Protein AF-A0AAD4DQ57-F1 (afdb_monomer)

Mean predicted aligned error: 19.18 Å

Radius of gyration: 45.23 Å; Cα contacts (8 Å, |Δi|>4): 32; chains: 1; bounding box: 87×68×126 Å

Organism: NCBI:txid1912939

Solvent-accessible surface area (backbone atoms only — not comparable to full-atom values): 11756 Å² total; per-residue (Å²): 136,85,84,89,88,90,85,85,78,85,85,84,80,81,87,82,79,80,83,73,90,68,90,82,55,72,60,55,62,52,49,52,50,49,50,52,51,50,52,50,51,51,52,50,52,52,52,51,51,49,48,64,72,40,42,65,60,52,50,55,60,68,68,47,80,80,75,77,76,80,72,79,74,74,74,79,73,80,82,74,79,86,67,87,84,86,76,81,90,75,90,67,92,64,76,85,68,77,89,42,75,68,57,53,52,52,50,50,53,54,51,50,53,52,50,50,53,62,70,70,47,81,89,71,75,70,53,63,70,54,53,57,48,48,62,57,26,76,77,64,83,52,88,80,87,73,59,65,78,64,32,57,69,42,51,53,48,53,53,50,53,52,52,51,51,52,53,50,50,53,50,55,51,49,56,56,58,73,73,107

pLDDT: mean 79.04, std 19.87, range [32.97, 98.44]

Structure (mmCIF, N/CA/C/O backbone):
data_AF-A0AAD4DQ57-F1
#
_entry.id   AF-A0AAD4DQ57-F1
#
loop_
_atom_site.group_PDB
_atom_site.id
_atom_site.type_symbol
_atom_site.label_atom_id
_atom_site.label_alt_id
_atom_site.label_comp_id
_atom_site.label_asym_id
_atom_site.label_entity_id
_atom_site.label_seq_id
_atom_site.pdbx_PDB_ins_code
_atom_site.Cartn_x
_atom_site.Cartn_y
_atom_site.Cartn_z
_atom_site.occupancy
_atom_site.B_iso_or_equiv
_atom_site.auth_seq_id
_atom_site.auth_comp_id
_atom_site.auth_asym_id
_atom_site.auth_atom_id
_atom_site.pdbx_PDB_model_num
ATOM 1 N N . MET A 1 1 ? -46.321 54.300 26.130 1.00 42.03 1 MET A N 1
ATOM 2 C CA . MET A 1 1 ? -47.025 53.889 27.369 1.00 42.03 1 MET A CA 1
ATOM 3 C C . MET A 1 1 ? -47.081 52.362 27.420 1.00 42.03 1 MET A C 1
ATOM 5 O O . MET A 1 1 ? -47.217 51.780 26.356 1.00 42.03 1 MET A O 1
ATOM 9 N N . ALA A 1 2 ? -46.995 51.788 28.636 1.00 40.75 2 ALA A N 1
ATOM 10 C CA . ALA A 1 2 ? -46.950 50.358 29.044 1.00 40.75 2 ALA A CA 1
ATOM 11 C C . ALA A 1 2 ? -45.560 49.671 28.922 1.00 40.75 2 ALA A C 1
ATOM 13 O O . ALA A 1 2 ? -45.104 49.420 27.816 1.00 40.75 2 ALA A O 1
ATOM 14 N N . LYS A 1 3 ? -44.722 49.599 29.984 1.00 39.94 3 LYS A N 1
ATOM 15 C CA . LYS A 1 3 ? -44.698 48.688 31.177 1.00 39.94 3 LYS A CA 1
ATOM 16 C C . LYS A 1 3 ? -44.556 47.204 30.773 1.00 39.94 3 LYS A C 1
ATOM 18 O O . LYS A 1 3 ? -45.484 46.662 30.200 1.00 39.94 3 LYS A O 1
ATOM 23 N N . SER A 1 4 ? -43.364 46.591 30.846 1.00 40.06 4 SER A N 1
ATOM 24 C CA . SER A 1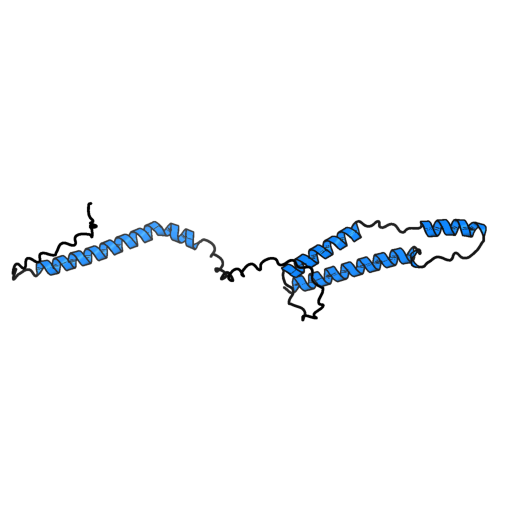 4 ? -42.717 45.934 32.014 1.00 40.06 4 SER A CA 1
ATOM 25 C C . SER A 1 4 ? -43.596 44.889 32.715 1.00 40.06 4 SER A C 1
ATOM 27 O O . SER A 1 4 ? -44.591 45.280 33.319 1.00 40.06 4 SER A O 1
ATOM 29 N N . LEU A 1 5 ? -43.215 43.600 32.678 1.00 38.50 5 LEU A N 1
ATOM 30 C CA . LEU A 1 5 ? -42.584 42.888 33.809 1.00 38.50 5 LEU A CA 1
ATOM 31 C C . LEU A 1 5 ? -42.369 41.392 33.473 1.00 38.50 5 LEU A C 1
ATOM 33 O O . LEU A 1 5 ? -43.255 40.726 32.946 1.00 38.50 5 LEU A O 1
ATOM 37 N N . ALA A 1 6 ? -41.189 40.871 33.807 1.00 43.31 6 ALA A N 1
ATOM 38 C CA . ALA A 1 6 ? -40.843 39.451 33.787 1.00 43.31 6 ALA A CA 1
ATOM 39 C C .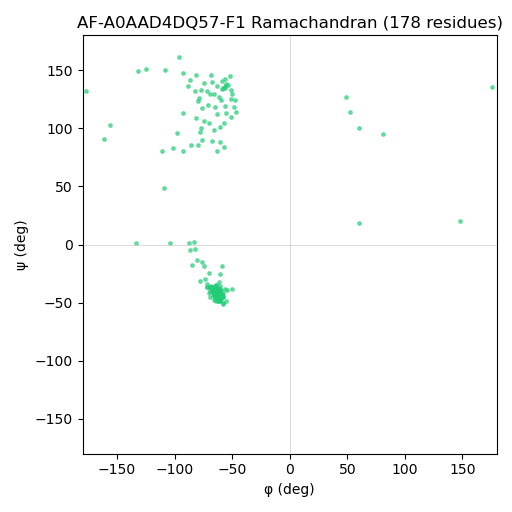 ALA A 1 6 ? -41.234 38.766 35.106 1.00 43.31 6 ALA A C 1
ATOM 41 O O . ALA A 1 6 ? -40.975 39.343 36.159 1.00 43.31 6 ALA A O 1
ATOM 42 N N . HIS A 1 7 ? -41.730 37.523 35.070 1.00 34.03 7 HIS A N 1
ATOM 43 C CA . HIS A 1 7 ? -41.501 36.515 36.122 1.00 34.03 7 HIS A CA 1
ATOM 44 C C . HIS A 1 7 ? -42.134 35.169 35.763 1.00 34.03 7 HIS A C 1
ATOM 46 O O . HIS A 1 7 ? -43.318 35.140 35.459 1.00 34.03 7 HIS A O 1
ATOM 52 N N . HIS A 1 8 ? -41.373 34.079 35.899 1.00 32.97 8 HIS A N 1
ATOM 53 C CA . HIS A 1 8 ? -41.802 32.840 36.569 1.00 32.97 8 HIS A CA 1
ATOM 54 C C . HIS A 1 8 ? -40.549 32.024 36.946 1.00 32.97 8 HIS A C 1
ATOM 56 O O . HIS A 1 8 ? -40.058 31.237 36.137 1.00 32.97 8 HIS A O 1
ATOM 62 N N . PRO A 1 9 ? -39.981 32.211 38.150 1.00 40.41 9 PRO A N 1
ATOM 63 C CA . PRO A 1 9 ? -39.181 31.182 38.788 1.00 40.41 9 PRO A CA 1
ATOM 64 C C . PRO A 1 9 ? -40.091 30.162 39.484 1.00 40.41 9 PRO A C 1
ATOM 66 O O . PRO A 1 9 ? -41.162 30.490 39.997 1.00 40.41 9 PRO A O 1
ATOM 69 N N . ALA A 1 10 ? -39.627 28.915 39.472 1.00 40.97 10 ALA A N 1
ATOM 70 C CA . ALA A 1 10 ? -40.222 27.769 40.135 1.00 40.97 10 ALA A CA 1
ATOM 71 C C . ALA A 1 10 ? -40.529 28.063 41.611 1.00 40.97 10 ALA A C 1
ATOM 73 O O . ALA A 1 10 ? -39.668 28.518 42.364 1.00 40.97 10 ALA A O 1
ATOM 74 N N . SER A 1 11 ? -41.762 27.768 42.015 1.00 34.75 11 SER A N 1
ATOM 75 C CA . SER A 1 11 ? -42.172 27.780 43.410 1.00 34.75 11 SER A CA 1
ATOM 76 C C . SER A 1 11 ? -41.606 26.543 44.110 1.00 34.75 11 SER A C 1
ATOM 78 O O . SER A 1 11 ? -42.057 25.420 43.899 1.00 34.75 11 SER A O 1
ATOM 80 N N . THR A 1 12 ? -40.585 26.761 44.929 1.00 47.91 12 THR A N 1
ATOM 81 C CA . THR A 1 12 ? -40.295 25.962 46.118 1.00 47.91 12 THR A CA 1
ATOM 82 C C . THR A 1 12 ? -41.365 26.284 47.159 1.00 47.91 12 THR A C 1
ATOM 84 O O . THR A 1 12 ? -41.487 27.434 47.580 1.00 47.91 12 THR A O 1
ATOM 87 N N . GLN A 1 13 ? -42.130 25.281 47.586 1.00 38.25 13 GLN A N 1
ATOM 88 C CA . GLN A 1 13 ? -43.007 25.381 48.752 1.00 38.25 13 GLN A CA 1
ATOM 89 C C . GLN A 1 13 ? -42.701 24.271 49.768 1.00 38.25 13 GLN A C 1
ATOM 91 O O . GLN A 1 13 ? -42.137 23.238 49.401 1.00 38.25 13 GLN A O 1
ATOM 96 N N . PRO A 1 14 ? -42.952 24.565 51.054 1.00 43.50 14 PRO A N 1
ATOM 97 C CA . PRO A 1 14 ? -42.099 24.171 52.164 1.00 43.50 14 PRO A CA 1
ATOM 98 C C . PRO A 1 14 ? -42.556 22.890 52.867 1.00 43.50 14 PRO A C 1
ATOM 100 O O . PRO A 1 14 ? -43.692 22.446 52.754 1.00 43.50 14 PRO A O 1
ATOM 103 N N . VAL A 1 15 ? -41.608 22.314 53.603 1.00 45.66 15 VAL A N 1
ATOM 104 C CA . VAL A 1 15 ? -41.801 21.220 54.552 1.00 45.66 15 VAL A CA 1
ATOM 105 C C . VAL A 1 15 ? -42.564 21.762 55.760 1.00 45.66 15 VAL A C 1
ATOM 107 O O . VAL A 1 15 ? -41.977 22.454 56.591 1.00 45.66 15 VAL A O 1
ATOM 110 N N . ASP A 1 16 ? -43.851 21.441 55.863 1.00 37.09 16 ASP A N 1
ATOM 111 C CA . ASP A 1 16 ? -44.596 21.570 57.114 1.00 37.09 16 ASP A CA 1
ATOM 112 C C . AS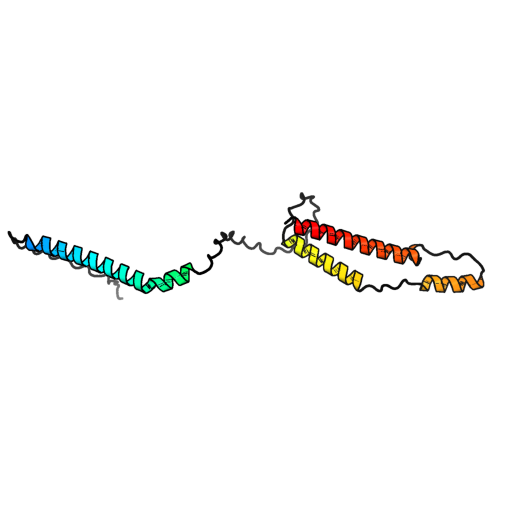P A 1 16 ? -44.231 20.387 58.019 1.00 37.09 16 ASP A C 1
ATOM 114 O O . ASP A 1 16 ? -44.722 19.266 57.882 1.00 37.09 16 ASP A O 1
ATOM 118 N N . SER A 1 17 ? -43.287 20.639 58.926 1.00 49.88 17 SER A N 1
ATOM 119 C CA . SER A 1 17 ? -42.951 19.748 60.035 1.00 49.88 17 SER A CA 1
ATOM 120 C C . SER A 1 17 ? -43.977 19.930 61.153 1.00 49.88 17 SER A C 1
ATOM 122 O O . SER A 1 17 ? -43.760 20.704 62.086 1.00 49.88 17 SER A O 1
ATOM 124 N N . GLU A 1 18 ? -45.096 19.214 61.068 1.00 38.59 18 GLU A N 1
ATOM 125 C CA . GLU A 1 18 ? -46.037 19.083 62.179 1.00 38.59 18 GLU A CA 1
ATOM 126 C C . GLU A 1 18 ? -45.471 18.084 63.200 1.00 38.59 18 GLU A C 1
ATOM 128 O O . GLU A 1 18 ? -45.471 16.867 63.013 1.00 38.59 18 GLU A O 1
ATOM 133 N N . ASN A 1 19 ? -44.893 18.631 64.269 1.00 50.59 19 ASN A N 1
ATOM 134 C CA . ASN A 1 19 ? -44.232 17.880 65.327 1.00 50.59 19 ASN A CA 1
ATOM 135 C C . ASN A 1 19 ? -45.283 17.434 66.360 1.00 50.59 19 ASN A C 1
ATOM 137 O O . ASN A 1 19 ? -45.533 18.124 67.349 1.00 50.59 19 ASN A O 1
ATOM 141 N N . VAL A 1 20 ? -45.928 16.292 66.112 1.00 50.41 20 VAL A N 1
ATOM 142 C CA . VAL A 1 20 ? -46.783 15.617 67.102 1.00 50.41 20 VAL A CA 1
ATOM 143 C C . VAL A 1 20 ? -45.880 14.840 68.075 1.00 50.41 20 VAL A C 1
ATOM 145 O O . VAL A 1 20 ? -45.106 13.992 67.621 1.00 50.41 20 VAL A O 1
ATOM 148 N N . PRO A 1 21 ? -45.954 15.070 69.401 1.00 50.94 21 PRO A N 1
ATOM 149 C CA . PRO A 1 21 ? -45.169 14.314 70.367 1.00 50.94 21 PRO A CA 1
ATOM 150 C C . PRO A 1 21 ? -45.786 12.921 70.553 1.00 50.94 21 PRO A C 1
ATOM 152 O O . PRO A 1 21 ? -46.651 12.712 71.397 1.00 50.94 21 PRO A O 1
ATOM 155 N N . MET A 1 22 ? -45.348 11.962 69.733 1.00 52.75 22 MET A N 1
ATOM 156 C CA . MET A 1 22 ? -45.627 10.532 69.909 1.00 52.75 22 MET A CA 1
ATOM 157 C C . MET A 1 22 ? -44.489 9.888 70.703 1.00 52.75 22 MET A C 1
ATOM 159 O O . MET A 1 22 ? -43.571 9.269 70.159 1.00 52.75 22 MET A O 1
ATOM 163 N N . GLU A 1 23 ? -44.552 10.066 72.017 1.00 50.16 23 GLU A N 1
ATOM 164 C CA . GLU A 1 23 ? -43.742 9.348 72.995 1.00 50.16 23 GLU A CA 1
ATOM 165 C C . GLU A 1 23 ? -44.169 7.870 72.984 1.00 50.16 23 GLU A C 1
ATOM 167 O O . GLU A 1 23 ? -45.116 7.465 73.650 1.00 50.16 23 GLU A O 1
ATOM 172 N N . GLY A 1 24 ? -43.534 7.077 72.114 1.00 54.91 24 GLY A N 1
ATOM 173 C CA . GLY A 1 24 ? -43.828 5.647 71.967 1.00 54.91 24 GLY A CA 1
ATOM 174 C C . GLY A 1 24 ? -43.665 5.054 70.567 1.00 54.91 24 GLY A C 1
ATOM 175 O O . GLY A 1 24 ? -44.236 4.006 70.299 1.00 54.91 24 GLY A O 1
ATOM 176 N N . ASN A 1 25 ? -42.916 5.682 69.656 1.00 60.78 25 ASN A N 1
ATOM 177 C CA . ASN A 1 25 ? -42.838 5.212 68.273 1.00 60.78 25 ASN A CA 1
ATOM 178 C C . ASN A 1 25 ? -41.488 4.581 67.902 1.00 60.78 25 ASN A C 1
ATOM 180 O O . ASN A 1 25 ? -40.924 4.921 66.870 1.00 60.78 25 ASN A O 1
ATOM 184 N N . VAL A 1 26 ? -40.961 3.661 68.720 1.00 60.19 26 VAL A N 1
ATOM 185 C CA . VAL A 1 26 ? -39.807 2.798 68.354 1.00 60.19 26 VAL A CA 1
ATOM 186 C C . VAL A 1 26 ? -40.078 1.941 67.112 1.00 60.19 26 VAL A C 1
ATOM 188 O O . VAL A 1 26 ? -39.148 1.498 66.441 1.00 60.19 26 VAL A O 1
ATOM 191 N N . GLU A 1 27 ? -41.347 1.767 66.755 1.00 73.44 27 GLU A N 1
ATOM 192 C CA . GLU A 1 27 ? -41.761 1.059 65.550 1.00 73.44 27 GLU A CA 1
ATOM 193 C C . GLU A 1 27 ? -41.473 1.858 64.271 1.00 73.44 27 GLU A C 1
ATOM 195 O O . GLU A 1 27 ? -41.031 1.276 63.284 1.00 73.44 27 GLU A O 1
ATOM 200 N N . THR A 1 28 ? -41.615 3.191 64.265 1.00 80.62 28 THR A N 1
ATOM 201 C CA . THR A 1 28 ? -41.276 3.997 63.073 1.00 80.62 28 THR A CA 1
ATOM 202 C C . THR A 1 28 ? -39.804 4.015 62.655 1.00 80.62 28 THR A C 1
ATOM 204 O O . THR A 1 28 ? -39.571 3.843 61.456 1.00 80.62 28 THR A O 1
ATOM 207 N N . PRO A 1 29 ? -38.788 4.202 63.526 1.00 83.62 29 PRO A N 1
ATOM 208 C CA . PRO A 1 29 ? -37.396 4.124 63.100 1.00 83.62 29 PRO A CA 1
ATOM 209 C C . PRO A 1 29 ? -37.053 2.708 62.629 1.00 83.62 29 PRO A C 1
ATOM 211 O O . PRO A 1 29 ? -36.339 2.566 61.637 1.00 83.62 29 PRO A O 1
ATOM 214 N N . HIS A 1 30 ? -37.627 1.675 63.257 1.00 88.69 30 HIS A N 1
ATOM 215 C CA . HIS A 1 30 ? -37.472 0.293 62.813 1.00 88.69 30 HIS A CA 1
ATOM 216 C C . HIS A 1 30 ? -38.083 0.069 61.420 1.00 88.69 30 HIS A C 1
ATOM 218 O O . HIS A 1 30 ? -37.442 -0.510 60.545 1.00 88.69 30 HIS A O 1
ATOM 224 N N . LEU A 1 31 ? -39.282 0.595 61.163 1.00 91.75 31 LEU A N 1
ATOM 225 C CA . LEU A 1 31 ? -39.934 0.509 59.858 1.00 91.75 31 LEU A CA 1
ATOM 226 C C . LEU A 1 31 ? -39.160 1.282 58.778 1.00 91.75 31 LEU A C 1
ATOM 228 O O . LEU A 1 31 ? -39.011 0.803 57.655 1.00 91.75 31 LEU A O 1
ATOM 232 N N . LEU A 1 32 ? -38.614 2.456 59.106 1.00 92.75 32 LEU A N 1
ATOM 233 C CA . LEU A 1 32 ? -37.766 3.229 58.193 1.00 92.75 32 LEU A CA 1
ATOM 234 C C . LEU A 1 32 ? -36.471 2.486 57.843 1.00 92.75 32 LEU A C 1
ATOM 236 O O . LEU A 1 32 ? -36.053 2.482 56.681 1.00 92.75 32 LEU A O 1
ATOM 240 N N . GLU A 1 33 ? -35.851 1.831 58.823 1.00 94.31 33 GLU A N 1
ATOM 241 C CA . GLU A 1 33 ? -34.686 0.977 58.603 1.00 94.31 33 GLU A CA 1
ATOM 242 C C . GLU A 1 33 ? -35.033 -0.219 57.711 1.00 94.31 33 GLU A C 1
ATOM 244 O O . GLU A 1 33 ? -34.331 -0.465 56.728 1.00 94.31 33 GLU A O 1
ATOM 249 N N . GLN A 1 34 ? -36.156 -0.896 57.971 1.00 95.88 34 GLN A N 1
ATOM 250 C CA . GLN A 1 34 ? -36.648 -1.986 57.127 1.00 95.88 34 GLN A CA 1
ATOM 251 C C . GLN A 1 34 ? -36.904 -1.525 55.689 1.00 95.88 34 GLN A C 1
ATOM 253 O O . GLN A 1 34 ? -36.484 -2.195 54.747 1.00 95.88 34 GLN A O 1
ATOM 258 N N . ILE A 1 35 ? -37.524 -0.357 55.486 1.00 95.62 35 ILE A N 1
ATOM 259 C CA . ILE A 1 35 ? -37.742 0.215 54.149 1.00 95.62 35 ILE A CA 1
ATOM 260 C C . ILE A 1 35 ? -36.401 0.491 53.463 1.00 95.62 35 ILE A C 1
ATOM 262 O O . ILE A 1 35 ? -36.236 0.208 52.274 1.00 95.62 35 ILE A O 1
ATOM 266 N N . LYS A 1 36 ? -35.413 1.025 54.188 1.00 96.88 36 LYS A N 1
ATOM 267 C CA . LYS A 1 36 ? -34.077 1.287 53.642 1.00 96.88 36 LYS A CA 1
ATOM 268 C C . LYS A 1 36 ? -33.350 -0.012 53.278 1.00 96.88 36 LYS A C 1
ATOM 270 O O . LYS A 1 36 ? -32.784 -0.093 52.184 1.00 96.88 36 LYS A O 1
ATOM 275 N N . ALA A 1 37 ? -33.413 -1.027 54.138 1.00 97.19 37 ALA A N 1
ATOM 276 C CA . ALA A 1 37 ? -32.860 -2.355 53.890 1.00 97.19 37 ALA A CA 1
ATOM 277 C C . ALA A 1 37 ? -33.539 -3.026 52.685 1.00 97.19 37 ALA A C 1
ATOM 279 O O . ALA A 1 37 ? -32.861 -3.522 51.783 1.00 97.19 37 ALA A O 1
ATOM 280 N N . LEU A 1 38 ? -34.871 -2.956 52.597 1.00 97.69 38 LEU A N 1
ATOM 281 C CA . LEU A 1 38 ? -35.646 -3.490 51.479 1.00 97.69 38 LEU A CA 1
ATOM 282 C C . LEU A 1 38 ? -35.309 -2.775 50.165 1.00 97.69 38 LEU A C 1
ATOM 284 O O . LEU A 1 38 ? -35.108 -3.406 49.132 1.00 97.69 38 LEU A O 1
ATOM 288 N N . ARG A 1 39 ? -35.162 -1.449 50.180 1.00 97.50 39 ARG A N 1
ATOM 289 C CA . ARG A 1 39 ? -34.717 -0.705 48.991 1.00 97.50 39 ARG A CA 1
ATOM 290 C C . ARG A 1 39 ? -33.312 -1.118 48.551 1.00 97.50 39 ARG A C 1
ATOM 292 O O . ARG A 1 39 ? -33.069 -1.238 47.350 1.00 97.50 39 ARG A O 1
ATOM 299 N N . GLY A 1 40 ? -32.402 -1.340 49.500 1.00 97.88 40 GLY A N 1
ATOM 300 C CA . GLY A 1 40 ? -31.049 -1.830 49.232 1.00 97.88 40 GLY A CA 1
ATOM 301 C C . GLY A 1 40 ? -31.048 -3.220 48.595 1.00 97.88 40 GLY A C 1
ATOM 302 O O . GLY A 1 40 ? -30.429 -3.413 47.547 1.00 97.88 40 GLY A O 1
ATOM 303 N N . THR A 1 41 ? -31.802 -4.158 49.171 1.00 98.12 41 THR A N 1
ATOM 304 C CA . THR A 1 41 ? -31.933 -5.529 48.652 1.00 98.12 41 THR A CA 1
ATOM 305 C C . THR A 1 41 ? -32.599 -5.557 47.279 1.00 98.12 41 THR A C 1
ATOM 307 O O . THR A 1 41 ? -32.095 -6.221 46.380 1.00 98.12 41 THR A O 1
ATOM 310 N N . VAL A 1 42 ? -33.653 -4.771 47.046 1.00 98.25 42 VAL A N 1
ATOM 311 C CA . VAL A 1 42 ? -34.283 -4.660 45.720 1.00 98.25 42 VAL A CA 1
ATOM 312 C C . VAL A 1 42 ? -33.312 -4.092 44.685 1.00 98.25 42 VAL A C 1
ATOM 314 O O . VAL A 1 42 ? -33.276 -4.583 43.557 1.00 98.25 42 VAL A O 1
ATOM 317 N N . ARG A 1 43 ? -32.503 -3.081 45.036 1.00 98.12 43 ARG A N 1
ATOM 318 C CA . ARG A 1 43 ? -31.472 -2.559 44.124 1.00 98.12 43 ARG A CA 1
ATOM 319 C C . ARG A 1 43 ? -30.448 -3.641 43.790 1.00 98.12 43 ARG A C 1
ATOM 321 O O . ARG A 1 43 ? -30.151 -3.820 42.616 1.00 98.12 43 ARG A O 1
ATOM 328 N N . PHE A 1 44 ? -29.966 -4.371 44.795 1.00 98.06 44 PHE A N 1
ATOM 329 C CA . PHE A 1 44 ? -29.043 -5.490 44.604 1.00 98.06 44 PHE A CA 1
ATOM 330 C C . PHE A 1 44 ? -29.637 -6.561 43.680 1.00 98.06 44 PHE A C 1
ATOM 332 O O . PHE A 1 44 ? -29.028 -6.887 42.667 1.00 98.06 44 PHE A O 1
ATOM 339 N N . LEU A 1 45 ? -30.862 -7.022 43.955 1.00 98.44 45 LEU A N 1
ATOM 340 C CA . LEU A 1 45 ? -31.553 -8.018 43.134 1.00 98.44 45 LEU A CA 1
ATOM 341 C C . LEU A 1 45 ? -31.760 -7.539 41.697 1.00 98.44 45 LEU A C 1
ATOM 343 O O . LEU A 1 45 ? -31.603 -8.319 40.766 1.00 98.44 45 LEU A O 1
ATOM 347 N N . ARG A 1 46 ? -32.088 -6.260 41.486 1.00 97.94 46 ARG A N 1
ATOM 348 C CA . ARG A 1 46 ? -32.220 -5.690 40.136 1.00 97.94 46 ARG A CA 1
ATOM 349 C C . ARG A 1 46 ? -30.886 -5.664 39.396 1.00 97.94 46 ARG A C 1
ATOM 351 O O . ARG A 1 46 ? -30.867 -6.001 38.214 1.00 97.94 46 ARG A O 1
ATOM 358 N N . THR A 1 47 ? -29.795 -5.294 40.067 1.00 97.69 47 THR A N 1
ATOM 359 C CA . THR A 1 47 ? -28.452 -5.290 39.471 1.00 97.69 47 THR A CA 1
ATOM 360 C C . THR A 1 47 ? -28.007 -6.707 39.128 1.00 97.69 47 THR A C 1
ATOM 362 O O . THR A 1 47 ? -27.616 -6.947 37.992 1.00 97.69 47 THR A O 1
ATOM 365 N N . GLU A 1 48 ? -28.151 -7.651 40.059 1.00 97.50 48 GLU A N 1
ATOM 366 C CA . GLU A 1 48 ? -27.787 -9.056 39.853 1.00 97.50 48 GLU A CA 1
ATOM 367 C C . GLU A 1 48 ? -28.615 -9.686 38.728 1.00 97.50 48 GLU A C 1
ATOM 369 O O . GLU A 1 48 ? -28.084 -10.313 37.818 1.00 97.50 48 GLU A O 1
ATOM 374 N N . ASN A 1 49 ? -29.927 -9.443 38.713 1.00 97.00 49 ASN A N 1
ATOM 375 C CA . ASN A 1 49 ? -30.798 -9.948 37.657 1.00 97.00 49 ASN A CA 1
ATOM 376 C C . ASN A 1 49 ? -30.438 -9.353 36.286 1.00 97.00 49 ASN A C 1
ATOM 378 O O . ASN A 1 49 ? -30.480 -10.062 35.284 1.00 97.00 49 ASN A O 1
ATOM 382 N N . SER A 1 50 ? -30.050 -8.075 36.235 1.00 96.94 50 SER A N 1
ATOM 383 C CA . SER A 1 50 ? -29.562 -7.434 35.005 1.00 96.94 50 SER A CA 1
ATOM 384 C C . SER A 1 50 ? -28.227 -8.023 34.549 1.00 96.94 50 SER A C 1
ATOM 386 O O . SER A 1 50 ? -28.045 -8.248 33.356 1.00 96.94 50 SER A O 1
ATOM 388 N N . TYR A 1 51 ? -27.323 -8.314 35.487 1.00 96.38 51 TYR A N 1
ATOM 389 C CA . TYR A 1 51 ? -26.035 -8.943 35.206 1.00 96.38 51 TYR A CA 1
ATOM 390 C C . TYR A 1 51 ? -26.209 -10.354 34.635 1.00 96.38 51 TYR A C 1
ATOM 392 O O . TYR A 1 51 ? -25.667 -10.651 33.574 1.00 96.38 51 TYR A O 1
ATOM 400 N N . LEU A 1 52 ? -27.038 -11.188 35.272 1.00 96.94 52 LEU A N 1
ATOM 401 C CA . LEU A 1 52 ? -27.339 -12.542 34.799 1.00 96.94 52 LEU A CA 1
ATOM 402 C C . LEU A 1 52 ? -28.029 -12.529 33.429 1.00 96.94 52 LEU A C 1
ATOM 404 O O . LEU A 1 52 ? -27.655 -13.290 32.543 1.00 96.94 52 LEU A O 1
ATOM 408 N N . LYS A 1 53 ? -28.993 -11.624 33.218 1.00 97.69 53 LYS A N 1
ATOM 409 C CA . LYS A 1 53 ? -29.652 -11.449 31.912 1.00 97.69 53 LYS A CA 1
ATOM 410 C C . LYS A 1 53 ? -28.692 -10.980 30.818 1.00 97.69 53 LYS A C 1
ATOM 412 O O . LYS A 1 53 ? -28.862 -11.356 29.666 1.00 97.69 53 LYS A O 1
ATOM 417 N N . GLY A 1 54 ? -27.714 -10.145 31.165 1.00 97.06 54 GLY A N 1
ATOM 418 C CA . GLY A 1 54 ? -26.710 -9.621 30.240 1.00 97.06 54 GLY A CA 1
ATOM 419 C C . GLY A 1 54 ? -25.471 -10.505 30.083 1.00 97.06 54 GLY A C 1
ATOM 420 O O . GLY A 1 54 ? -24.554 -10.113 29.366 1.00 97.06 54 GLY A O 1
ATOM 421 N N . GLN A 1 55 ? -25.405 -11.664 30.744 1.00 96.81 55 GLN A N 1
ATOM 422 C CA . GLN A 1 55 ? -24.176 -12.452 30.838 1.00 96.81 55 GLN A CA 1
ATOM 423 C C . GLN A 1 55 ? -23.693 -12.962 29.475 1.00 96.81 55 GLN A C 1
ATOM 425 O O . GLN A 1 55 ? -22.496 -12.906 29.198 1.00 96.81 55 GLN A O 1
ATOM 430 N N . ASP A 1 56 ? -24.597 -13.433 28.617 1.00 95.81 56 ASP A N 1
ATOM 431 C CA . ASP A 1 56 ? -24.217 -13.931 27.292 1.00 95.81 56 ASP A CA 1
ATOM 432 C C . ASP A 1 56 ? -23.747 -12.795 26.376 1.00 95.81 56 ASP A C 1
ATOM 434 O O . ASP A 1 56 ? -22.701 -12.921 25.747 1.00 95.81 56 ASP A O 1
ATOM 438 N N . LEU A 1 57 ? -24.404 -11.631 26.422 1.00 96.56 57 LEU A N 1
ATOM 439 C CA . LEU A 1 57 ? -23.940 -10.425 25.727 1.00 96.56 57 LEU A CA 1
ATOM 440 C C . LEU A 1 57 ? -22.541 -9.991 26.198 1.00 96.56 57 LEU A C 1
ATOM 442 O O . LEU A 1 57 ? -21.692 -9.627 25.388 1.00 96.56 57 LEU A O 1
ATOM 446 N N . LEU A 1 58 ? -22.272 -10.031 27.507 1.00 95.69 58 LEU A N 1
ATOM 447 C CA . LEU A 1 58 ? -20.948 -9.704 28.045 1.00 95.69 58 LEU A CA 1
ATOM 448 C C . LEU A 1 58 ? -19.880 -10.690 27.562 1.00 95.69 58 LEU A C 1
ATOM 450 O O . LEU A 1 58 ? -18.777 -10.259 27.229 1.00 95.69 58 LEU A O 1
ATOM 454 N N . LYS A 1 59 ? -20.202 -11.987 27.482 1.00 96.12 59 LYS A N 1
ATOM 455 C CA . LYS A 1 59 ? -19.299 -12.998 26.913 1.00 96.12 59 LYS A CA 1
ATOM 456 C C . LYS A 1 59 ? -19.042 -12.746 25.432 1.00 96.12 59 LYS A C 1
ATOM 458 O O . LYS A 1 59 ? -17.896 -12.841 25.011 1.00 96.12 59 LYS A O 1
ATOM 463 N N . GLU A 1 60 ? -20.071 -12.402 24.660 1.00 96.62 60 GLU A N 1
ATOM 464 C CA . GLU A 1 60 ? -19.928 -12.058 23.242 1.00 96.62 60 GLU A CA 1
ATOM 465 C C . GLU A 1 60 ? -19.001 -10.856 23.056 1.00 96.62 60 GLU A C 1
ATOM 467 O O . GLU A 1 60 ? -18.070 -10.929 22.261 1.00 96.62 60 GLU A O 1
ATOM 472 N N . ILE A 1 61 ? -19.185 -9.787 23.838 1.00 95.62 61 ILE A N 1
ATOM 473 C CA . ILE A 1 61 ? -18.324 -8.595 23.792 1.00 95.62 61 ILE A CA 1
ATOM 474 C C . ILE A 1 61 ? -16.881 -8.938 24.181 1.00 95.62 61 ILE A C 1
ATOM 476 O O . ILE A 1 61 ? -15.950 -8.479 23.527 1.00 95.62 61 ILE A O 1
ATOM 480 N N . GLN A 1 62 ? -16.681 -9.745 25.226 1.00 93.56 62 GLN A N 1
ATOM 481 C CA . GLN A 1 62 ? -15.346 -10.163 25.676 1.00 93.56 62 GLN A CA 1
ATOM 482 C C . GLN A 1 62 ? -14.660 -11.136 24.710 1.00 93.56 62 GLN A C 1
ATOM 484 O O . GLN A 1 62 ? -13.436 -11.218 24.698 1.00 93.56 62 GLN A O 1
ATOM 489 N N . ALA A 1 63 ? -15.430 -11.870 23.905 1.00 95.62 63 ALA A N 1
ATOM 490 C CA . ALA A 1 63 ? -14.902 -12.737 22.860 1.00 95.62 63 ALA A CA 1
ATOM 491 C C . ALA A 1 63 ? -14.436 -11.955 21.620 1.00 95.62 63 ALA A C 1
ATOM 493 O O . ALA A 1 63 ? -13.724 -12.513 20.781 1.00 95.62 63 ALA A O 1
ATOM 494 N N . LEU A 1 64 ? -14.824 -10.681 21.480 1.00 94.25 64 LEU A N 1
ATOM 495 C CA . LEU A 1 64 ? -14.355 -9.845 20.382 1.00 94.25 64 LEU A CA 1
ATOM 496 C C . LEU A 1 64 ? -12.855 -9.538 20.532 1.00 94.25 64 LEU A C 1
ATOM 498 O O . LEU A 1 64 ? -12.364 -9.349 21.647 1.00 94.25 64 LEU A O 1
ATOM 502 N N . PRO A 1 65 ? -12.114 -9.424 19.416 1.00 93.19 65 PRO A N 1
ATOM 503 C CA . PRO A 1 65 ? -10.735 -8.958 19.447 1.00 93.19 65 PRO A CA 1
ATOM 504 C C . PRO A 1 65 ? -10.646 -7.583 20.112 1.00 93.19 65 PRO A C 1
ATOM 506 O O . PRO A 1 65 ? -11.429 -6.684 19.792 1.00 93.19 65 PRO A O 1
ATOM 509 N N . HIS A 1 66 ? -9.671 -7.400 21.004 1.00 87.94 66 HIS A N 1
ATOM 510 C CA . HIS A 1 66 ? -9.426 -6.094 21.607 1.00 87.94 66 HIS A CA 1
ATOM 511 C C . HIS A 1 66 ? -9.136 -5.057 20.522 1.00 87.94 66 HIS A C 1
ATOM 513 O O . HIS A 1 66 ? -8.359 -5.299 19.593 1.00 87.94 66 HIS A O 1
ATOM 519 N N . LEU A 1 67 ? -9.762 -3.890 20.657 1.00 84.19 67 LEU A N 1
ATOM 520 C CA . LEU A 1 67 ? -9.468 -2.770 19.780 1.00 84.19 67 LEU A CA 1
ATOM 521 C C . LEU A 1 67 ? -8.005 -2.359 19.985 1.00 84.19 67 LEU A C 1
ATOM 523 O O . LEU A 1 67 ? -7.552 -2.290 21.132 1.00 84.19 67 LEU A O 1
ATOM 527 N N . PRO A 1 68 ? -7.262 -2.085 18.899 1.00 85.75 68 PRO A N 1
ATOM 528 C CA . PRO A 1 68 ? -5.922 -1.542 19.020 1.00 85.75 68 PRO A CA 1
ATOM 529 C C . PRO A 1 68 ? -5.983 -0.255 19.840 1.00 85.75 68 PRO A C 1
ATOM 531 O O . PRO A 1 68 ? -6.886 0.568 19.659 1.00 85.75 68 PRO A O 1
ATOM 534 N N . GLU A 1 69 ? -5.035 -0.118 20.764 1.00 82.19 69 GLU A N 1
ATOM 535 C CA . GLU A 1 69 ? -4.959 1.018 21.672 1.00 82.19 69 GLU A CA 1
ATOM 536 C C . GLU A 1 69 ? -5.029 2.321 20.871 1.00 82.19 69 GLU A C 1
ATOM 538 O O . GLU A 1 69 ? -4.394 2.460 19.819 1.00 82.19 69 GLU A O 1
ATOM 543 N N . HIS A 1 70 ? -5.870 3.255 21.324 1.00 72.44 70 HIS A N 1
ATOM 544 C CA . HIS A 1 70 ? -6.070 4.516 20.624 1.00 72.44 70 HIS A CA 1
ATOM 545 C C . HIS A 1 70 ? -4.737 5.260 20.560 1.00 72.44 70 HIS A C 1
ATOM 547 O O . HIS A 1 70 ? -4.330 5.904 21.525 1.00 72.44 70 HIS A O 1
ATOM 553 N N . ILE A 1 71 ? -4.075 5.196 19.401 1.00 73.44 71 ILE A N 1
ATOM 554 C CA . ILE A 1 71 ? -2.912 6.024 19.103 1.00 73.44 71 ILE A CA 1
ATOM 555 C C . ILE A 1 71 ? -3.370 7.462 19.314 1.00 73.44 71 ILE A C 1
ATOM 557 O O . ILE A 1 71 ? -4.254 7.950 18.600 1.00 73.44 71 ILE A O 1
ATOM 561 N N . SER A 1 72 ? -2.807 8.107 20.339 1.00 72.94 72 SER A N 1
ATOM 562 C CA . SER A 1 72 ? -3.046 9.514 20.629 1.00 72.94 72 SER A CA 1
ATOM 563 C C . SER A 1 72 ? -2.803 10.286 19.340 1.00 72.94 72 SER A C 1
ATOM 565 O O . SER A 1 72 ? -1.682 10.330 18.826 1.00 72.94 72 SER A O 1
ATOM 567 N N . ARG A 1 73 ? -3.883 10.800 18.744 1.00 70.50 73 ARG A N 1
ATOM 568 C CA . ARG A 1 73 ? -3.793 11.532 17.485 1.00 70.50 73 ARG A CA 1
ATOM 569 C C . ARG A 1 73 ? -2.946 12.761 17.768 1.00 70.50 73 ARG A C 1
ATOM 571 O O . ARG A 1 73 ? -3.376 13.644 18.509 1.00 70.50 73 ARG A O 1
ATOM 578 N N . VAL A 1 74 ? -1.752 12.814 17.180 1.00 72.94 74 VAL A N 1
ATOM 579 C CA . VAL A 1 74 ? -0.971 14.049 17.123 1.00 72.94 74 VAL A CA 1
ATOM 580 C C . VAL A 1 74 ? -1.906 15.119 16.568 1.00 72.94 74 VAL A C 1
ATOM 582 O O . VAL A 1 74 ? -2.549 14.899 15.537 1.00 72.94 74 VAL A O 1
ATOM 585 N N . ARG A 1 75 ? -2.052 16.230 17.301 1.00 75.44 75 ARG A N 1
ATOM 586 C CA . ARG A 1 75 ? -2.895 17.362 16.905 1.00 75.44 75 ARG A CA 1
ATOM 587 C C . ARG A 1 75 ? -2.576 17.686 15.451 1.00 75.44 75 ARG A C 1
ATOM 589 O O . ARG A 1 75 ? -1.407 17.887 15.130 1.00 75.44 75 ARG A O 1
ATOM 596 N N . THR A 1 76 ? -3.593 17.690 14.592 1.00 75.50 76 THR A N 1
ATOM 597 C CA . THR A 1 76 ? -3.445 18.084 13.191 1.00 75.50 76 THR A CA 1
ATOM 598 C C . THR A 1 76 ? -2.681 19.407 13.163 1.00 75.50 76 THR A C 1
ATOM 600 O O . THR A 1 76 ? -3.156 20.370 13.780 1.00 75.50 76 THR A O 1
ATOM 603 N N . PRO A 1 77 ? -1.488 19.458 12.542 1.00 80.06 77 PRO A N 1
ATOM 604 C CA . PRO A 1 77 ? -0.753 20.702 12.421 1.00 80.06 77 PRO A CA 1
ATOM 605 C C . PRO A 1 77 ? -1.641 21.745 11.734 1.00 80.06 77 PRO A C 1
ATOM 607 O O . PRO A 1 77 ? -2.428 21.377 10.851 1.00 80.06 77 PRO A O 1
ATOM 610 N N . PRO A 1 78 ? -1.574 23.019 12.149 1.00 79.56 78 PRO A N 1
ATOM 611 C CA . PRO A 1 78 ? -2.280 24.081 11.450 1.00 79.56 78 PRO A CA 1
ATOM 612 C C . PRO A 1 78 ? -1.857 24.083 9.976 1.00 79.56 78 PRO A C 1
ATOM 614 O O . PRO A 1 78 ? -0.689 23.875 9.658 1.00 79.56 78 PRO A O 1
ATOM 617 N N . LEU A 1 79 ? -2.830 24.260 9.083 1.00 71.19 79 LEU A N 1
ATOM 618 C CA . LEU A 1 79 ? -2.580 24.368 7.649 1.00 71.19 79 LEU A CA 1
ATOM 619 C C . LEU A 1 79 ? -1.770 25.644 7.397 1.00 71.19 79 LEU A C 1
ATOM 621 O O . LEU A 1 79 ? -2.268 26.736 7.674 1.00 71.19 79 LEU A O 1
ATOM 625 N N . ASP A 1 80 ? -0.557 25.508 6.862 1.00 68.25 80 ASP A N 1
ATOM 626 C CA . ASP A 1 80 ? 0.172 26.658 6.336 1.00 68.25 80 ASP A CA 1
ATOM 627 C C . ASP A 1 80 ? -0.586 27.201 5.116 1.00 68.25 80 ASP A C 1
ATOM 629 O O . ASP A 1 80 ? -0.946 26.425 4.217 1.00 68.25 80 ASP A O 1
ATOM 633 N N . PRO A 1 81 ? -0.867 28.517 5.052 1.00 69.12 81 PRO A N 1
ATOM 634 C CA . PRO A 1 81 ? -1.398 29.108 3.837 1.00 69.12 81 PRO A CA 1
ATOM 635 C C . PRO A 1 81 ? -0.374 28.856 2.731 1.00 69.12 81 PRO A C 1
ATOM 637 O O . PRO A 1 81 ? 0.795 29.204 2.882 1.00 69.12 81 PRO A O 1
ATOM 640 N N . SER A 1 82 ? -0.800 28.222 1.635 1.00 56.41 82 SER A N 1
ATOM 641 C CA . SER A 1 82 ? 0.039 28.022 0.451 1.00 56.41 82 SER A CA 1
ATOM 642 C C . SER A 1 82 ? 0.456 29.378 -0.119 1.00 56.41 82 SER A C 1
ATOM 644 O O . SER A 1 82 ? -0.221 29.950 -0.972 1.00 56.41 82 SER A O 1
ATOM 646 N N . GLY A 1 83 ? 1.567 29.902 0.392 1.00 52.84 83 GLY A N 1
ATOM 647 C CA . GLY A 1 83 ? 2.359 30.934 -0.244 1.00 52.84 83 GLY A CA 1
ATOM 648 C C . GLY A 1 83 ? 3.020 30.322 -1.468 1.00 52.84 83 GLY A C 1
ATOM 649 O O . GLY A 1 83 ? 3.580 29.230 -1.405 1.00 52.84 83 GLY A O 1
ATOM 650 N N . GLN A 1 84 ? 2.878 31.008 -2.593 1.00 55.69 84 GLN A N 1
ATOM 651 C CA . GLN A 1 84 ? 3.459 30.664 -3.884 1.00 55.69 84 GLN A CA 1
ATOM 652 C C . GLN A 1 84 ? 4.943 30.302 -3.706 1.00 55.69 84 GLN A C 1
ATOM 654 O O . GLN A 1 84 ? 5.739 31.142 -3.296 1.00 55.69 84 GLN A O 1
ATOM 659 N N . SER A 1 85 ? 5.298 29.041 -3.961 1.00 43.06 85 SER A N 1
ATOM 660 C CA . SER A 1 85 ? 6.672 28.550 -3.844 1.00 43.06 85 SER A CA 1
ATOM 661 C C . SER A 1 85 ? 7.289 28.468 -5.235 1.00 43.06 85 SER A C 1
ATOM 663 O O . SER A 1 85 ? 7.290 27.421 -5.870 1.00 43.06 85 SER A O 1
ATOM 665 N N . ASP A 1 86 ? 7.781 29.616 -5.691 1.00 51.41 86 ASP A N 1
ATOM 666 C CA . ASP A 1 86 ? 8.877 29.712 -6.652 1.00 51.41 86 ASP A CA 1
ATOM 667 C C . ASP A 1 86 ? 10.075 30.285 -5.890 1.00 51.41 86 ASP A C 1
ATOM 669 O O . ASP A 1 86 ? 10.308 31.492 -5.913 1.00 51.41 86 ASP A O 1
ATOM 673 N N . THR A 1 87 ? 10.809 29.464 -5.130 1.00 42.91 87 THR A N 1
ATOM 674 C CA . THR A 1 87 ? 12.145 29.852 -4.641 1.00 42.91 87 THR A CA 1
ATOM 675 C C . THR A 1 87 ? 13.009 28.630 -4.324 1.00 42.91 87 THR A C 1
ATOM 677 O O . THR A 1 87 ? 12.826 27.970 -3.309 1.00 42.91 87 THR A O 1
ATOM 680 N N . ASP A 1 88 ? 13.917 28.388 -5.265 1.00 40.97 88 ASP A N 1
ATOM 681 C CA . ASP A 1 88 ? 15.315 27.951 -5.179 1.00 40.97 88 ASP A CA 1
ATOM 682 C C . ASP A 1 88 ? 15.735 26.749 -4.308 1.00 40.97 88 ASP A C 1
ATOM 684 O O . ASP A 1 88 ? 15.522 26.664 -3.099 1.00 40.97 88 ASP A O 1
ATOM 688 N N . GLU A 1 89 ? 16.438 25.846 -4.988 1.00 47.78 89 GLU A N 1
ATOM 689 C CA . GLU A 1 89 ? 17.117 24.657 -4.489 1.00 47.78 89 GLU A CA 1
ATOM 690 C C . GLU A 1 89 ? 18.278 25.070 -3.570 1.00 47.78 89 GLU A C 1
ATOM 692 O O . GLU A 1 89 ? 19.368 25.404 -4.032 1.00 47.78 89 GLU A O 1
ATOM 697 N N . SER A 1 90 ? 18.066 25.041 -2.253 1.00 46.06 90 SER A N 1
ATOM 698 C CA . SER A 1 90 ? 19.162 25.168 -1.287 1.00 46.06 90 SER A CA 1
ATOM 699 C C . SER A 1 90 ? 19.589 23.784 -0.810 1.00 46.06 90 SER A C 1
ATOM 701 O O . SER A 1 90 ? 18.985 23.193 0.089 1.00 46.06 90 SER A O 1
ATOM 703 N N . ASP A 1 91 ? 20.632 23.275 -1.463 1.00 51.41 91 ASP A N 1
ATOM 704 C CA . ASP A 1 91 ? 21.344 22.028 -1.188 1.00 51.41 91 ASP A CA 1
ATOM 705 C C . ASP A 1 91 ? 22.001 22.112 0.205 1.00 51.41 91 ASP A C 1
ATOM 707 O O . ASP A 1 91 ? 23.166 22.472 0.373 1.00 51.41 91 ASP A O 1
ATOM 711 N N . THR A 1 92 ? 21.210 21.872 1.251 1.00 47.50 92 THR A N 1
ATOM 712 C CA . THR A 1 92 ? 21.717 21.702 2.614 1.00 47.50 92 THR A CA 1
ATOM 713 C C . THR A 1 92 ? 21.931 20.212 2.826 1.00 47.50 92 THR A C 1
ATOM 715 O O . THR A 1 92 ? 20.957 19.460 2.865 1.00 47.50 92 THR A O 1
ATOM 718 N N . GLU A 1 93 ? 23.194 19.789 2.969 1.00 52.16 93 GLU A N 1
ATOM 719 C CA . GLU A 1 93 ? 23.580 18.449 3.430 1.00 52.16 93 GLU A CA 1
ATOM 720 C C . GLU A 1 93 ? 22.961 18.180 4.811 1.00 52.16 93 GLU A C 1
ATOM 722 O O . GLU A 1 93 ? 23.559 18.394 5.867 1.00 52.16 93 GLU A O 1
ATOM 727 N N . LEU A 1 94 ? 21.708 17.738 4.807 1.00 51.78 94 LEU A N 1
ATOM 728 C CA . LEU A 1 94 ? 21.018 17.229 5.973 1.00 51.78 94 LEU A CA 1
ATOM 729 C C . LEU A 1 94 ? 21.540 15.802 6.207 1.00 51.78 94 LEU A C 1
ATOM 731 O O . LEU A 1 94 ? 21.599 15.023 5.247 1.00 51.78 94 LEU A O 1
ATOM 735 N N . PRO A 1 95 ? 21.918 15.420 7.443 1.00 56.75 95 PRO A N 1
ATOM 736 C CA . PRO A 1 95 ? 22.311 14.044 7.735 1.00 56.75 95 PRO A CA 1
ATOM 737 C C . PRO A 1 95 ? 21.224 13.084 7.236 1.00 56.75 95 PRO A C 1
ATOM 739 O O . PRO A 1 95 ? 20.044 13.447 7.293 1.00 56.75 95 PRO A O 1
ATOM 742 N N . PRO A 1 96 ? 21.585 11.884 6.735 1.00 58.97 96 PRO A N 1
ATOM 743 C CA . PRO A 1 96 ? 20.631 10.983 6.105 1.00 58.97 96 PRO A CA 1
ATOM 744 C C . PRO A 1 96 ? 19.505 10.678 7.092 1.00 58.97 96 PRO A C 1
ATOM 746 O O . PRO A 1 96 ? 19.688 9.937 8.059 1.00 58.97 96 PRO A O 1
ATOM 749 N N . ALA A 1 97 ? 18.347 11.303 6.866 1.00 62.75 97 ALA A N 1
ATOM 750 C CA . ALA A 1 97 ? 17.166 11.071 7.671 1.00 62.75 97 ALA A CA 1
ATOM 751 C C . ALA A 1 97 ? 16.823 9.576 7.588 1.00 62.75 97 ALA A C 1
ATOM 753 O O . ALA A 1 97 ? 16.962 8.982 6.509 1.00 62.75 97 ALA A O 1
ATOM 754 N N . PRO A 1 98 ? 16.391 8.950 8.697 1.00 69.12 98 PRO A N 1
ATOM 755 C CA . PRO A 1 98 ? 16.002 7.550 8.670 1.00 69.12 98 PRO A CA 1
ATOM 756 C C . PRO A 1 98 ? 14.956 7.340 7.565 1.00 69.12 98 PRO A C 1
ATOM 758 O O . PRO A 1 98 ? 14.067 8.190 7.395 1.00 69.12 98 PRO A O 1
ATOM 761 N N . PRO A 1 99 ? 15.071 6.257 6.773 1.00 73.50 99 PRO A N 1
ATOM 762 C CA . PRO A 1 99 ? 14.181 6.043 5.645 1.00 73.50 99 PRO A CA 1
ATOM 763 C C . PRO A 1 99 ? 12.738 6.057 6.151 1.00 73.50 99 PRO A C 1
ATOM 765 O O . PRO A 1 99 ? 12.352 5.294 7.022 1.00 73.50 99 PRO A O 1
ATOM 768 N N . THR A 1 100 ? 11.929 6.987 5.656 1.00 84.00 100 THR A N 1
ATOM 769 C CA . THR A 1 100 ? 10.517 7.068 6.027 1.00 84.00 100 THR A CA 1
ATOM 770 C C . THR A 1 100 ? 9.717 6.275 5.000 1.00 84.00 100 THR A C 1
ATOM 772 O O . THR A 1 100 ? 10.049 6.280 3.816 1.00 84.00 100 THR A O 1
ATOM 775 N N . ILE A 1 101 ? 8.604 5.652 5.396 1.00 87.94 101 ILE A N 1
ATOM 776 C CA . ILE A 1 101 ? 7.726 4.908 4.466 1.00 87.94 101 ILE A CA 1
ATOM 777 C C . ILE A 1 101 ? 7.364 5.760 3.233 1.00 87.94 101 ILE A C 1
ATOM 779 O O . ILE A 1 101 ? 7.351 5.275 2.102 1.00 87.94 101 ILE A O 1
ATOM 783 N N . ARG A 1 102 ? 7.129 7.065 3.434 1.00 88.06 102 ARG A N 1
ATOM 784 C CA . ARG A 1 102 ? 6.837 8.009 2.347 1.00 88.06 102 ARG A CA 1
ATOM 785 C C . ARG A 1 102 ? 8.016 8.212 1.388 1.00 88.06 102 ARG A C 1
ATOM 787 O O . ARG A 1 102 ? 7.768 8.289 0.189 1.00 88.06 102 ARG A O 1
ATOM 794 N N . SER A 1 103 ? 9.259 8.279 1.875 1.00 89.81 103 SER A N 1
ATOM 795 C CA . SER A 1 103 ? 10.432 8.459 1.005 1.00 89.81 103 SER A CA 1
ATOM 796 C C . SER A 1 103 ? 10.743 7.196 0.200 1.00 89.81 103 SER A C 1
ATOM 798 O O . SER A 1 103 ? 11.050 7.283 -0.986 1.00 89.81 103 SER A O 1
ATOM 800 N N . LEU A 1 104 ? 10.559 6.010 0.788 1.00 91.38 104 LEU A N 1
ATOM 801 C CA . LEU A 1 104 ? 10.662 4.752 0.043 1.00 91.38 104 LEU A CA 1
ATOM 802 C C . LEU A 1 104 ? 9.587 4.643 -1.044 1.00 91.38 104 LEU A C 1
ATOM 804 O O . LEU A 1 104 ? 9.872 4.190 -2.153 1.00 91.38 104 LEU A O 1
ATOM 808 N N . ALA A 1 105 ? 8.357 5.078 -0.759 1.00 92.19 105 ALA A N 1
ATOM 809 C CA . ALA A 1 105 ? 7.264 5.038 -1.726 1.00 92.19 105 ALA A CA 1
ATOM 810 C C . ALA A 1 105 ? 7.517 5.955 -2.936 1.00 92.19 105 ALA A C 1
ATOM 812 O O . ALA A 1 105 ? 7.273 5.552 -4.079 1.00 92.19 105 ALA A O 1
ATOM 813 N N . THR A 1 106 ? 8.028 7.172 -2.714 1.00 94.00 106 THR A N 1
ATOM 814 C CA . THR A 1 106 ? 8.380 8.083 -3.814 1.00 94.00 106 THR A CA 1
ATOM 815 C C . THR A 1 106 ? 9.539 7.532 -4.636 1.00 94.00 106 THR A C 1
ATOM 817 O O . THR A 1 106 ? 9.447 7.504 -5.864 1.00 94.00 106 THR A O 1
ATOM 820 N N . GLU A 1 107 ? 10.582 7.014 -3.984 1.00 91.56 107 GLU A N 1
ATOM 821 C CA . GLU A 1 107 ? 11.734 6.426 -4.668 1.00 91.56 107 GLU A CA 1
ATOM 822 C C . GLU A 1 107 ? 11.345 5.188 -5.487 1.00 91.56 107 GLU A C 1
ATOM 824 O O . GLU A 1 107 ? 11.720 5.074 -6.656 1.00 91.56 107 GLU A O 1
ATOM 829 N N . THR A 1 108 ? 10.505 4.309 -4.931 1.00 95.50 108 THR A N 1
ATOM 830 C CA . THR A 1 108 ? 9.966 3.138 -5.640 1.00 95.50 108 THR A CA 1
ATOM 831 C C . THR A 1 108 ? 9.209 3.560 -6.896 1.00 95.50 108 THR A C 1
ATOM 833 O O . THR A 1 108 ? 9.409 2.983 -7.965 1.00 95.50 108 THR A O 1
ATOM 836 N N . LYS A 1 109 ? 8.371 4.600 -6.806 1.00 96.31 109 LYS A N 1
ATOM 837 C CA . LYS A 1 109 ? 7.587 5.101 -7.944 1.00 96.31 109 LYS A CA 1
ATOM 838 C C . LYS A 1 109 ? 8.475 5.680 -9.049 1.00 96.31 109 LYS A C 1
ATOM 840 O O . LYS A 1 109 ? 8.228 5.425 -10.230 1.00 96.31 109 LYS A O 1
ATOM 845 N N . VAL A 1 110 ? 9.506 6.442 -8.681 1.00 95.81 110 VAL A N 1
ATOM 846 C CA . VAL A 1 110 ? 10.484 6.986 -9.636 1.00 95.81 110 VAL A CA 1
ATOM 847 C C . VAL A 1 110 ? 11.249 5.851 -10.315 1.00 95.81 110 VAL A C 1
ATOM 849 O O . VAL A 1 110 ? 11.317 5.803 -11.544 1.00 95.81 110 VAL A O 1
ATOM 852 N N . LEU A 1 111 ? 11.750 4.892 -9.536 1.00 95.81 111 LEU A N 1
ATOM 853 C CA . LEU A 1 111 ? 12.525 3.771 -10.057 1.00 95.81 111 LEU A CA 1
ATOM 854 C C . LEU A 1 111 ? 11.682 2.851 -10.951 1.00 95.81 111 LEU A C 1
ATOM 856 O O . LEU A 1 111 ? 12.156 2.400 -11.990 1.00 95.81 111 LEU A O 1
ATOM 860 N N . TYR A 1 112 ? 10.411 2.634 -10.607 1.00 97.06 112 TYR A N 1
ATOM 861 C CA . TYR A 1 112 ? 9.465 1.876 -11.426 1.00 97.06 112 TYR A CA 1
ATOM 862 C C . TYR A 1 112 ? 9.266 2.505 -12.811 1.00 97.06 112 TYR A C 1
ATOM 864 O O . TYR A 1 112 ? 9.322 1.808 -13.826 1.00 97.06 112 TYR A O 1
ATOM 872 N N . ARG A 1 113 ? 9.116 3.837 -12.878 1.00 96.88 113 ARG A N 1
ATOM 873 C CA . ARG A 1 113 ? 9.046 4.573 -14.151 1.00 96.88 113 ARG A CA 1
ATOM 874 C C . ARG A 1 113 ? 10.306 4.357 -14.990 1.00 96.88 113 ARG A C 1
ATOM 876 O O . ARG A 1 113 ? 10.199 4.168 -16.201 1.00 96.88 113 ARG A O 1
ATOM 883 N N . ASP A 1 114 ? 11.481 4.384 -14.372 1.00 95.56 114 ASP A N 1
ATOM 884 C CA . ASP A 1 114 ? 12.751 4.196 -15.078 1.00 95.56 114 ASP A CA 1
ATOM 885 C C . ASP A 1 114 ? 12.926 2.761 -15.592 1.00 95.56 114 ASP A C 1
ATOM 887 O O . ASP A 1 114 ? 1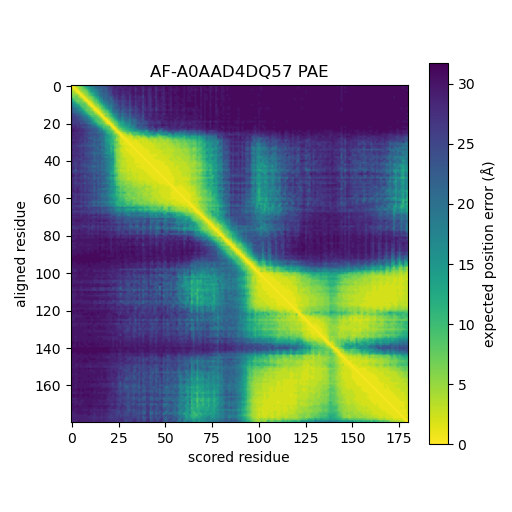3.376 2.564 -16.721 1.00 95.56 114 ASP A O 1
ATOM 891 N N . ILE A 1 115 ? 12.487 1.760 -14.823 1.00 96.06 115 ILE A N 1
ATOM 892 C CA . ILE A 1 115 ? 12.475 0.355 -15.255 1.00 96.06 115 ILE A CA 1
ATOM 893 C C . ILE A 1 115 ? 11.526 0.160 -16.435 1.00 96.06 115 ILE A C 1
ATOM 895 O O . ILE A 1 115 ? 11.911 -0.473 -17.418 1.00 96.06 115 ILE A O 1
ATOM 899 N N . ILE A 1 116 ? 10.313 0.724 -16.383 1.00 96.12 116 ILE A N 1
ATOM 900 C CA . ILE A 1 116 ? 9.369 0.641 -17.504 1.00 96.12 116 ILE A CA 1
ATOM 901 C C . ILE A 1 116 ? 9.999 1.243 -18.754 1.00 96.12 116 ILE A C 1
ATOM 903 O O . ILE A 1 116 ? 10.048 0.567 -19.781 1.00 96.12 116 ILE A O 1
ATOM 907 N N . LYS A 1 117 ? 10.551 2.458 -18.662 1.00 95.62 117 LYS A N 1
ATOM 908 C CA . LYS A 1 117 ? 11.231 3.107 -19.791 1.00 95.62 117 LYS A CA 1
ATOM 909 C C . LYS A 1 117 ? 12.343 2.230 -20.360 1.00 95.62 117 LYS A C 1
ATOM 911 O O . LYS A 1 117 ? 12.366 1.996 -21.566 1.00 95.62 117 LYS A O 1
ATOM 916 N N . PHE A 1 118 ? 13.217 1.698 -19.505 1.00 94.62 118 PHE A N 1
ATOM 917 C CA . PHE A 1 118 ? 14.312 0.819 -19.918 1.00 94.62 118 PHE A CA 1
ATOM 918 C C . PHE A 1 118 ? 13.815 -0.486 -20.560 1.00 94.62 118 PHE A C 1
ATOM 920 O O . PHE A 1 118 ? 14.401 -0.973 -21.526 1.00 94.62 118 PHE A O 1
ATOM 927 N N . SER A 1 119 ? 12.719 -1.052 -20.052 1.00 93.88 119 SER A N 1
ATOM 928 C CA . SER A 1 119 ? 12.118 -2.273 -20.598 1.00 93.88 119 SER A CA 1
ATOM 929 C C . SER A 1 119 ? 11.427 -2.038 -21.944 1.00 93.88 119 SER A C 1
ATOM 931 O O . SER A 1 119 ? 11.484 -2.907 -22.812 1.00 93.88 119 SER A O 1
ATOM 933 N N . SER A 1 120 ? 10.831 -0.855 -22.119 1.00 94.06 120 SER A N 1
ATOM 934 C CA . SER A 1 120 ? 10.121 -0.440 -23.330 1.00 94.06 120 SER A CA 1
ATOM 935 C C . SER A 1 120 ? 11.047 0.055 -24.444 1.00 94.06 120 SER A C 1
ATOM 937 O O . SER A 1 120 ? 10.611 0.187 -25.585 1.00 94.06 120 SER A O 1
ATOM 939 N N . SER A 1 121 ? 12.323 0.326 -24.144 1.00 89.06 121 SER A N 1
ATOM 940 C CA . SER A 1 121 ? 13.283 0.768 -25.153 1.00 89.06 121 SER A CA 1
ATOM 941 C C . SER A 1 121 ? 13.704 -0.398 -26.063 1.00 89.06 121 SER A C 1
ATOM 943 O O . SER A 1 121 ? 13.951 -1.514 -25.578 1.00 89.06 121 SER A O 1
ATOM 945 N N . PRO A 1 122 ? 13.825 -0.174 -27.385 1.00 82.56 122 PRO A N 1
ATOM 946 C CA . PRO A 1 122 ? 14.138 -1.232 -28.341 1.00 82.56 122 PRO A CA 1
ATOM 947 C C . PRO A 1 122 ? 15.478 -1.888 -28.001 1.00 82.56 122 PRO A C 1
ATOM 949 O O . PRO A 1 122 ? 16.455 -1.205 -27.711 1.00 82.56 122 PRO A O 1
ATOM 952 N N . ARG A 1 123 ? 15.528 -3.225 -28.019 1.00 85.94 123 ARG A N 1
ATOM 953 C CA . ARG A 1 123 ? 16.724 -4.038 -27.700 1.00 85.94 123 ARG A CA 1
ATOM 954 C C . ARG A 1 123 ? 17.688 -4.218 -28.872 1.00 85.94 123 ARG A C 1
ATOM 956 O O . ARG A 1 123 ? 18.674 -4.938 -28.746 1.00 85.94 123 ARG A O 1
ATOM 963 N N . VAL A 1 124 ? 17.374 -3.609 -30.007 1.00 89.38 124 VAL A N 1
ATOM 964 C CA . VAL A 1 124 ? 18.106 -3.780 -31.259 1.00 89.38 124 VAL A CA 1
ATOM 965 C C . VAL A 1 124 ? 19.241 -2.766 -31.319 1.00 89.38 124 VAL A C 1
ATOM 967 O O . VAL A 1 124 ? 19.062 -1.605 -30.963 1.00 89.38 124 VAL A O 1
ATOM 970 N N . VAL A 1 125 ? 20.410 -3.230 -31.748 1.00 90.06 125 VAL A N 1
ATOM 971 C CA . VAL A 1 125 ? 21.595 -2.401 -31.977 1.00 90.06 125 VAL A CA 1
ATOM 972 C C . VAL A 1 125 ? 21.469 -1.748 -33.348 1.00 90.06 125 VAL A C 1
ATOM 974 O O . VAL A 1 125 ? 21.176 -2.438 -34.325 1.00 90.06 125 VAL A O 1
ATOM 977 N N . ASP A 1 126 ? 21.699 -0.441 -33.434 1.00 89.69 126 ASP A N 1
ATOM 978 C CA . ASP A 1 126 ? 21.682 0.263 -34.711 1.00 89.69 126 ASP A CA 1
ATOM 979 C C . ASP A 1 126 ? 22.970 -0.029 -35.489 1.00 89.69 126 ASP A C 1
ATOM 981 O O . ASP A 1 126 ? 24.080 0.290 -35.053 1.00 89.69 126 ASP A O 1
ATOM 985 N N . LEU A 1 127 ? 22.806 -0.652 -36.655 1.00 89.50 127 LEU A N 1
ATOM 986 C CA . LEU A 1 127 ? 23.883 -0.995 -37.582 1.00 89.50 127 LEU A CA 1
ATOM 987 C C . LEU A 1 127 ? 23.930 -0.062 -38.797 1.00 89.50 127 LEU A C 1
ATOM 989 O O . LEU A 1 127 ? 24.784 -0.244 -39.664 1.00 89.50 127 LEU A O 1
ATOM 993 N N . SER A 1 128 ? 23.056 0.944 -38.875 1.00 89.06 128 SER A N 1
ATOM 994 C CA . SER A 1 128 ? 22.920 1.822 -40.044 1.00 89.06 128 SER A CA 1
ATOM 995 C C . SER A 1 128 ? 24.228 2.545 -40.367 1.00 89.06 128 SER A C 1
ATOM 997 O O . SER A 1 128 ? 24.664 2.563 -41.517 1.00 89.06 128 SER A O 1
ATOM 999 N N . ALA A 1 129 ? 24.919 3.052 -39.341 1.00 86.56 129 ALA A N 1
ATOM 1000 C CA . ALA A 1 129 ? 26.227 3.688 -39.492 1.00 86.56 129 ALA A CA 1
ATOM 1001 C C . ALA A 1 129 ? 27.305 2.710 -39.987 1.00 86.56 129 ALA A C 1
ATOM 1003 O O . ALA A 1 129 ? 28.175 3.089 -40.771 1.00 86.56 129 ALA A O 1
ATOM 1004 N N . LEU A 1 130 ? 27.238 1.442 -39.565 1.00 85.69 130 LEU A N 1
ATOM 1005 C CA . LEU A 1 130 ? 28.160 0.404 -40.018 1.00 85.69 130 LEU A CA 1
ATOM 1006 C C . LEU A 1 130 ? 27.895 0.067 -41.491 1.00 85.69 130 LEU A C 1
ATOM 1008 O O . LEU A 1 130 ? 28.825 0.003 -42.287 1.00 85.69 130 LEU A O 1
ATOM 1012 N N . HIS A 1 131 ? 26.631 -0.092 -41.878 1.00 88.06 131 HIS A N 1
ATOM 1013 C CA . HIS A 1 131 ? 26.262 -0.403 -43.259 1.00 88.06 131 HIS A CA 1
ATOM 1014 C C . HIS A 1 131 ? 26.596 0.744 -44.222 1.00 88.06 131 HIS A C 1
ATOM 1016 O O . HIS A 1 131 ? 27.188 0.492 -45.270 1.00 88.06 131 HIS A O 1
ATOM 1022 N N . ALA A 1 132 ? 26.303 1.995 -43.849 1.00 86.12 132 ALA A N 1
ATOM 1023 C CA . ALA A 1 132 ? 26.640 3.173 -44.653 1.00 86.12 132 ALA A CA 1
ATOM 1024 C C . ALA A 1 132 ? 28.148 3.264 -44.913 1.00 86.12 132 ALA A C 1
ATOM 1026 O O . ALA A 1 132 ? 28.598 3.453 -46.041 1.00 86.12 132 ALA A O 1
ATOM 1027 N N . LYS A 1 133 ? 28.947 3.053 -43.868 1.00 83.19 133 LYS A N 1
ATOM 1028 C CA . LYS A 1 133 ? 30.402 3.115 -43.968 1.00 83.19 133 LYS A CA 1
ATOM 1029 C C . LYS A 1 133 ? 31.007 1.903 -44.688 1.00 83.19 133 LYS A C 1
ATOM 1031 O O . LYS A 1 133 ? 32.022 2.068 -45.360 1.00 83.19 133 LYS A O 1
ATOM 1036 N N . ARG A 1 134 ? 30.379 0.718 -44.614 1.00 83.06 134 ARG A N 1
ATOM 1037 C CA . ARG A 1 134 ? 30.786 -0.464 -45.396 1.00 83.06 134 ARG A CA 1
ATOM 1038 C C . ARG A 1 134 ? 30.631 -0.199 -46.895 1.00 83.06 134 ARG A C 1
ATOM 1040 O O . ARG A 1 134 ? 31.576 -0.426 -47.643 1.00 83.06 134 ARG A O 1
ATOM 1047 N N . ALA A 1 135 ? 29.496 0.374 -47.299 1.00 83.06 135 ALA A N 1
ATOM 1048 C CA . ALA A 1 135 ? 29.254 0.770 -48.685 1.00 83.06 135 ALA A CA 1
ATOM 1049 C C . ALA A 1 135 ? 30.276 1.812 -49.188 1.00 83.06 135 ALA A C 1
ATOM 1051 O O . ALA A 1 135 ? 30.704 1.754 -50.336 1.00 83.06 135 ALA A O 1
ATOM 1052 N N . GLU A 1 136 ? 30.722 2.739 -48.330 1.00 79.00 136 GLU A N 1
ATOM 1053 C CA . GLU A 1 136 ? 31.805 3.678 -48.667 1.00 79.00 136 GLU A CA 1
ATOM 1054 C C . GLU A 1 136 ? 33.177 2.984 -48.799 1.00 79.00 136 GLU A C 1
ATOM 1056 O O . GLU A 1 136 ? 33.995 3.380 -49.635 1.00 79.00 136 GLU A O 1
ATOM 1061 N N . SER A 1 137 ? 33.451 1.967 -47.971 1.00 71.94 137 SER A N 1
ATOM 1062 C CA . SER A 1 137 ? 34.742 1.268 -47.941 1.00 71.94 137 SER A CA 1
ATOM 1063 C C . SER A 1 137 ? 34.930 0.257 -49.069 1.00 71.94 137 SER A C 1
ATOM 1065 O O . SER A 1 137 ? 36.057 0.119 -49.543 1.00 71.94 137 SER A O 1
ATOM 1067 N N . ASP A 1 138 ? 33.860 -0.383 -49.553 1.00 67.38 138 ASP A N 1
ATOM 1068 C CA . ASP A 1 138 ? 33.918 -1.326 -50.684 1.00 67.38 138 ASP A CA 1
ATOM 1069 C C . ASP A 1 138 ? 34.425 -0.639 -51.969 1.00 67.38 138 ASP A C 1
ATOM 1071 O O . ASP A 1 138 ? 35.066 -1.262 -52.812 1.00 67.38 138 ASP A O 1
ATOM 1075 N N . CYS A 1 139 ? 34.244 0.681 -52.072 1.00 61.44 139 CYS A N 1
ATOM 1076 C CA . CYS A 1 139 ? 34.747 1.510 -53.167 1.00 61.44 139 CYS A CA 1
ATOM 1077 C C . CYS A 1 139 ? 36.206 1.979 -52.989 1.00 61.44 139 CYS A C 1
ATOM 1079 O O . CYS A 1 139 ? 36.806 2.465 -53.947 1.00 61.44 139 CYS A O 1
ATOM 1081 N N . LYS A 1 140 ? 36.771 1.928 -51.771 1.00 62.59 140 LYS A N 1
ATOM 1082 C CA . LYS A 1 140 ? 38.061 2.577 -51.429 1.00 62.59 140 LYS A CA 1
ATOM 1083 C C . LYS A 1 140 ? 39.055 1.698 -50.651 1.00 62.59 140 LYS A C 1
ATOM 1085 O O . LYS A 1 140 ? 40.130 2.183 -50.310 1.00 62.59 140 LYS A O 1
ATOM 1090 N N . GLY A 1 141 ? 38.732 0.434 -50.366 1.00 56.78 141 GLY A N 1
ATOM 1091 C CA . GLY A 1 141 ? 39.656 -0.574 -49.818 1.00 56.78 141 GLY A CA 1
ATOM 1092 C C . GLY A 1 141 ? 40.286 -0.247 -48.454 1.00 56.78 141 GLY A C 1
ATOM 1093 O O . GLY A 1 141 ? 41.319 -0.814 -48.104 1.00 56.78 141 GLY A O 1
ATOM 1094 N N . GLY A 1 142 ? 39.707 0.685 -47.688 1.00 63.50 142 GLY A N 1
ATOM 1095 C CA . GLY A 1 142 ? 40.308 1.248 -46.474 1.00 63.50 142 GLY A CA 1
ATOM 1096 C C . GLY A 1 142 ? 39.646 0.799 -45.169 1.00 63.50 142 GLY A C 1
ATOM 1097 O O . GLY A 1 142 ? 38.442 0.557 -45.107 1.00 63.50 142 GLY A O 1
ATOM 1098 N N . LYS A 1 143 ? 40.439 0.738 -44.091 1.00 67.50 143 LYS A N 1
ATOM 1099 C CA . LYS A 1 143 ? 39.975 0.427 -42.729 1.00 67.50 143 LYS A CA 1
ATOM 1100 C C . LYS A 1 143 ? 38.966 1.484 -42.262 1.00 67.50 143 LYS A C 1
ATOM 1102 O O . LYS A 1 143 ? 39.236 2.682 -42.298 1.00 67.50 143 LYS A O 1
ATOM 1107 N N . MET A 1 144 ? 37.804 1.025 -41.820 1.00 72.31 144 MET A N 1
ATOM 1108 C CA . MET A 1 144 ? 36.641 1.869 -41.577 1.00 72.31 144 MET A CA 1
ATOM 1109 C C . MET A 1 144 ? 36.719 2.570 -40.214 1.00 72.31 144 MET A C 1
ATOM 1111 O O . MET A 1 144 ? 36.589 1.934 -39.169 1.00 72.31 144 MET A O 1
ATOM 1115 N N . TRP A 1 145 ? 36.950 3.884 -40.211 1.00 81.50 145 TRP A N 1
ATOM 1116 C CA . TRP A 1 145 ? 36.922 4.688 -38.987 1.00 81.50 145 TRP A CA 1
ATOM 1117 C C . TRP A 1 145 ? 35.473 4.983 -38.586 1.00 81.50 145 TRP A C 1
ATOM 1119 O O . TRP A 1 145 ? 34.694 5.500 -39.387 1.00 81.50 145 TRP A O 1
ATOM 1129 N N . MET A 1 146 ? 35.110 4.665 -37.343 1.00 85.06 146 MET A N 1
ATOM 1130 C CA . MET A 1 146 ? 33.786 4.955 -36.791 1.00 85.06 146 MET A CA 1
ATOM 1131 C C . MET A 1 146 ? 33.905 5.613 -35.420 1.00 85.06 146 MET A C 1
ATOM 1133 O O . MET A 1 146 ? 34.837 5.331 -34.660 1.00 85.06 146 MET A O 1
ATOM 1137 N N . ARG A 1 147 ? 32.944 6.477 -35.076 1.00 88.00 147 ARG A N 1
ATOM 1138 C CA . ARG A 1 147 ? 32.887 7.057 -33.732 1.00 88.00 147 ARG A CA 1
ATOM 1139 C C . ARG A 1 147 ? 32.557 5.941 -32.750 1.00 88.00 147 ARG A C 1
ATOM 1141 O O . ARG A 1 147 ? 31.701 5.101 -33.011 1.00 88.00 147 ARG A O 1
ATOM 1148 N N . ARG A 1 148 ? 33.203 5.956 -31.585 1.00 88.44 148 ARG A N 1
ATOM 1149 C CA . ARG A 1 148 ? 33.023 4.911 -30.568 1.00 88.44 148 ARG A CA 1
ATOM 1150 C C . ARG A 1 148 ? 31.559 4.741 -30.145 1.00 88.44 148 ARG A C 1
ATOM 1152 O O . ARG A 1 148 ? 31.126 3.607 -29.986 1.00 88.44 148 ARG A O 1
ATOM 1159 N N . LYS A 1 149 ? 30.803 5.839 -30.023 1.00 87.88 149 LYS A N 1
ATOM 1160 C CA . LYS A 1 149 ? 29.368 5.829 -29.675 1.00 87.88 149 LYS A CA 1
ATOM 1161 C C . LYS A 1 149 ? 28.505 5.085 -30.701 1.00 87.88 149 LYS A C 1
ATOM 1163 O O . LYS A 1 149 ? 27.552 4.420 -30.323 1.00 87.88 149 LYS A O 1
ATOM 1168 N N . ASP A 1 150 ? 28.898 5.135 -31.970 1.00 87.00 150 ASP A N 1
ATOM 1169 C CA . ASP A 1 150 ? 28.171 4.494 -33.069 1.00 87.00 150 ASP A CA 1
ATOM 1170 C C . ASP A 1 150 ? 28.594 3.026 -33.240 1.00 87.00 150 ASP A C 1
ATOM 1172 O O . ASP A 1 150 ? 28.037 2.300 -34.060 1.00 87.00 150 ASP A O 1
ATOM 1176 N N . SER A 1 151 ? 29.593 2.565 -32.476 1.00 90.69 151 SER A N 1
ATOM 1177 C CA . SER A 1 151 ? 30.038 1.178 -32.547 1.00 90.69 151 SER A CA 1
ATOM 1178 C C . SER A 1 151 ? 29.003 0.239 -31.909 1.00 90.69 151 SER A C 1
ATOM 1180 O O . SER A 1 151 ? 28.571 0.481 -30.778 1.00 90.69 151 SER A O 1
ATOM 1182 N N . PRO A 1 152 ? 28.636 -0.871 -32.579 1.00 91.62 152 PRO A N 1
ATOM 1183 C CA . PRO A 1 152 ? 27.683 -1.845 -32.043 1.00 91.62 152 PRO A CA 1
ATOM 1184 C C . PRO A 1 152 ? 28.075 -2.368 -30.658 1.00 91.62 152 PRO A C 1
ATOM 1186 O O . PRO A 1 152 ? 27.237 -2.523 -29.772 1.00 91.62 152 PRO A O 1
ATOM 1189 N N . ALA A 1 153 ? 29.376 -2.594 -30.451 1.00 92.31 153 ALA A N 1
ATOM 1190 C CA . ALA A 1 153 ? 29.918 -3.044 -29.175 1.00 92.31 153 ALA A CA 1
ATOM 1191 C C . ALA A 1 153 ? 29.681 -2.023 -28.049 1.00 92.31 153 ALA A C 1
ATOM 1193 O O . ALA A 1 153 ? 29.336 -2.416 -26.935 1.00 92.31 153 ALA A O 1
ATOM 1194 N N . GLN A 1 154 ? 29.823 -0.724 -28.337 1.00 93.94 154 GLN A N 1
ATOM 1195 C CA . GLN A 1 154 ? 29.580 0.327 -27.352 1.00 93.94 154 GLN A CA 1
ATOM 1196 C C . GLN A 1 154 ? 28.090 0.460 -27.028 1.00 93.94 154 GLN A C 1
ATOM 1198 O O . GLN A 1 154 ? 27.756 0.530 -25.853 1.00 93.94 154 GLN A O 1
ATOM 1203 N N . GLN A 1 155 ? 27.196 0.400 -28.021 1.00 92.31 155 GLN A N 1
ATOM 1204 C CA . GLN A 1 155 ? 25.745 0.451 -27.783 1.00 92.31 155 GLN A CA 1
ATOM 1205 C C . GLN A 1 155 ? 25.278 -0.677 -26.843 1.00 92.31 155 GLN A C 1
ATOM 1207 O O . GLN A 1 155 ? 24.483 -0.458 -25.928 1.00 92.31 155 GLN A O 1
ATOM 1212 N N . VAL A 1 156 ? 25.811 -1.891 -27.028 1.00 93.62 156 VAL A N 1
ATOM 1213 C CA . VAL A 1 156 ? 25.536 -3.028 -26.133 1.00 93.62 156 VAL A CA 1
ATOM 1214 C C . VAL A 1 156 ? 26.104 -2.784 -24.737 1.00 93.62 156 VAL A C 1
ATOM 1216 O O . VAL A 1 156 ? 25.439 -3.083 -23.743 1.00 93.62 156 VAL A O 1
ATOM 1219 N N . LEU A 1 157 ? 27.331 -2.267 -24.649 1.00 94.62 157 LEU A N 1
ATOM 1220 C CA . LEU A 1 157 ? 27.983 -1.983 -23.375 1.00 94.62 157 LEU A CA 1
ATOM 1221 C C . LEU A 1 157 ? 27.212 -0.928 -22.575 1.00 94.62 157 LEU A C 1
ATOM 1223 O O . LEU A 1 157 ? 26.927 -1.155 -21.402 1.00 94.62 157 LEU A O 1
ATOM 1227 N N . ASP A 1 158 ? 26.826 0.175 -23.212 1.00 93.31 158 ASP A N 1
ATOM 1228 C CA . ASP A 1 158 ? 26.078 1.266 -22.584 1.00 93.31 158 ASP A CA 1
ATOM 1229 C C . ASP A 1 158 ? 24.753 0.744 -22.016 1.00 93.31 158 ASP A C 1
ATOM 1231 O O . ASP A 1 158 ? 24.441 0.959 -20.843 1.00 93.31 158 ASP A O 1
ATOM 1235 N N . ARG A 1 159 ? 24.032 -0.080 -22.789 1.00 92.81 159 ARG A N 1
ATOM 1236 C CA . ARG A 1 159 ? 22.795 -0.717 -22.318 1.00 92.81 159 ARG A CA 1
ATOM 1237 C C . ARG A 1 159 ? 23.023 -1.643 -21.116 1.00 92.81 159 ARG A C 1
ATOM 1239 O O . ARG A 1 159 ? 22.197 -1.682 -20.203 1.00 92.81 159 ARG A O 1
ATOM 1246 N N . LYS A 1 160 ? 24.118 -2.413 -21.103 1.00 94.56 160 LYS A N 1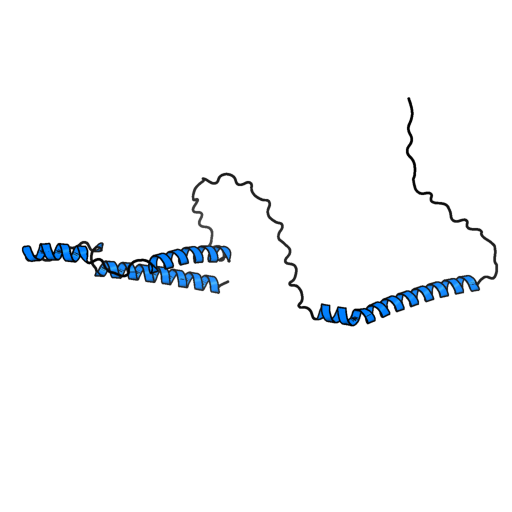
ATOM 1247 C CA . LYS A 1 160 ? 24.471 -3.278 -19.961 1.00 94.56 160 LYS A CA 1
ATOM 1248 C C . LYS A 1 160 ? 24.772 -2.453 -18.711 1.00 94.56 160 LYS A C 1
ATOM 1250 O O . LYS A 1 160 ? 24.276 -2.783 -17.637 1.00 94.56 160 LYS A O 1
ATOM 1255 N N . ILE A 1 161 ? 25.524 -1.363 -18.857 1.00 95.88 161 ILE A N 1
ATOM 1256 C CA . ILE A 1 161 ? 25.852 -0.452 -17.754 1.00 95.88 161 ILE A CA 1
ATOM 1257 C C . ILE A 1 161 ? 24.575 0.155 -17.159 1.00 95.88 161 ILE A C 1
ATOM 1259 O O . ILE A 1 161 ? 24.426 0.203 -15.935 1.00 95.88 161 ILE A O 1
ATOM 1263 N N . GLU A 1 162 ? 23.631 0.580 -18.000 1.00 94.31 162 GLU A N 1
ATOM 1264 C CA . GLU A 1 162 ? 22.329 1.086 -17.551 1.00 94.31 162 GLU A CA 1
ATOM 1265 C C . GLU A 1 162 ? 21.521 0.025 -16.795 1.00 94.31 162 GLU A C 1
ATOM 1267 O O . GLU A 1 162 ? 21.004 0.303 -15.708 1.00 94.31 162 GLU A O 1
ATOM 1272 N N . ALA A 1 163 ? 21.472 -1.207 -17.311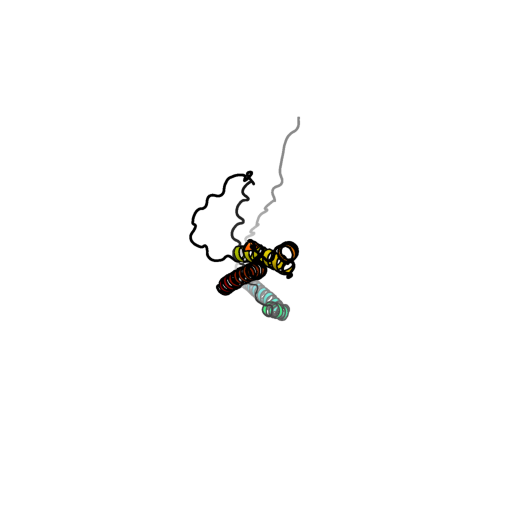 1.00 94.69 163 ALA A N 1
ATOM 1273 C CA . ALA A 1 163 ? 20.799 -2.322 -16.646 1.00 94.69 163 ALA A CA 1
ATOM 1274 C C . ALA A 1 163 ? 21.394 -2.601 -15.256 1.00 94.69 163 ALA A C 1
ATOM 1276 O O . ALA A 1 163 ? 20.665 -2.758 -14.272 1.00 94.69 163 ALA A O 1
ATOM 1277 N N . GLU A 1 164 ? 22.722 -2.625 -15.147 1.00 97.06 164 GLU A N 1
ATOM 1278 C CA . GLU A 1 164 ? 23.417 -2.831 -13.876 1.00 97.06 164 GLU A CA 1
ATOM 1279 C C . GLU A 1 164 ? 23.217 -1.668 -12.905 1.00 97.06 164 GLU A C 1
ATOM 1281 O O . GLU A 1 164 ? 23.097 -1.875 -11.694 1.00 97.06 164 GLU A O 1
ATOM 1286 N N . ARG A 1 165 ? 23.173 -0.431 -13.409 1.00 96.88 165 ARG A N 1
ATOM 1287 C CA . ARG A 1 165 ? 22.873 0.758 -12.605 1.00 96.88 165 ARG A CA 1
ATOM 1288 C C . ARG A 1 165 ? 21.474 0.667 -12.001 1.00 96.88 165 ARG A C 1
ATOM 1290 O O . ARG A 1 165 ? 21.336 0.858 -10.793 1.00 96.88 165 ARG A O 1
ATOM 1297 N N . LEU A 1 166 ? 20.460 0.341 -12.804 1.00 96.19 166 LEU A N 1
ATOM 1298 C CA . LEU A 1 166 ? 19.093 0.147 -12.313 1.00 96.19 166 LEU A CA 1
ATOM 1299 C C . LEU A 1 166 ? 19.024 -1.021 -11.321 1.00 96.19 166 LEU A 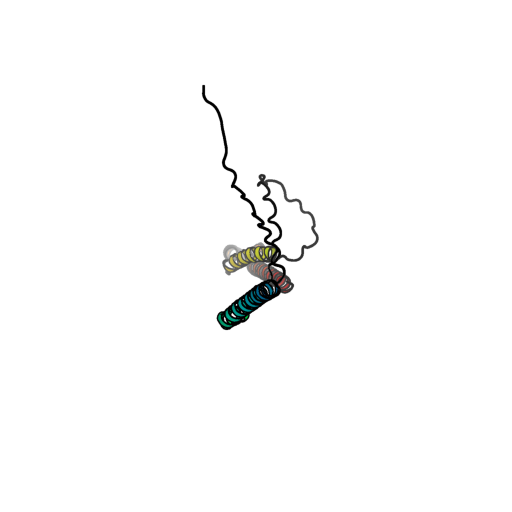C 1
ATOM 1301 O O . LEU A 1 166 ? 18.475 -0.867 -10.235 1.00 96.19 166 LEU A O 1
ATOM 1305 N N . SER A 1 167 ? 19.684 -2.141 -11.618 1.00 95.81 167 SER A N 1
ATOM 1306 C CA . SER A 1 167 ? 19.730 -3.313 -10.730 1.00 95.81 167 SER A CA 1
ATOM 1307 C C . SER A 1 167 ? 20.384 -3.016 -9.375 1.00 95.81 167 SER A C 1
ATOM 1309 O O . SER A 1 167 ? 19.950 -3.521 -8.342 1.00 95.81 167 SER A O 1
ATOM 1311 N N . ARG A 1 168 ? 21.443 -2.196 -9.344 1.00 97.12 168 ARG A N 1
ATOM 1312 C CA . ARG A 1 168 ? 22.064 -1.732 -8.089 1.00 97.12 168 ARG A CA 1
ATOM 1313 C C . ARG A 1 168 ? 21.122 -0.843 -7.281 1.00 97.12 168 ARG A C 1
ATOM 1315 O O . ARG A 1 168 ? 21.017 -1.037 -6.077 1.00 97.12 168 ARG A O 1
ATOM 1322 N N . ARG A 1 169 ? 20.406 0.075 -7.936 1.00 95.50 169 ARG A N 1
ATOM 1323 C CA . ARG A 1 169 ? 19.425 0.949 -7.272 1.00 95.50 169 ARG A CA 1
ATOM 1324 C C . ARG A 1 169 ? 18.275 0.161 -6.653 1.00 95.50 169 ARG A C 1
ATOM 1326 O O . ARG A 1 169 ? 17.936 0.420 -5.509 1.00 95.50 169 ARG A O 1
ATOM 1333 N N . ILE A 1 170 ? 17.738 -0.829 -7.369 1.00 96.12 170 ILE A N 1
ATOM 1334 C CA . ILE A 1 170 ? 16.662 -1.694 -6.856 1.00 96.12 170 ILE A CA 1
ATOM 1335 C C . ILE A 1 170 ? 17.127 -2.448 -5.612 1.00 96.12 170 ILE A C 1
ATOM 1337 O O . ILE A 1 170 ? 16.429 -2.439 -4.607 1.00 96.12 170 ILE A O 1
ATOM 1341 N N . ARG A 1 171 ? 18.313 -3.069 -5.663 1.00 96.19 171 ARG A N 1
ATOM 1342 C CA . ARG A 1 171 ? 18.872 -3.792 -4.511 1.00 96.19 171 ARG A CA 1
ATOM 1343 C C . ARG A 1 171 ? 19.084 -2.871 -3.316 1.00 96.19 171 ARG A C 1
ATOM 1345 O O . ARG A 1 171 ? 18.591 -3.165 -2.243 1.00 96.19 171 ARG A O 1
ATOM 1352 N N . SER A 1 172 ? 19.699 -1.711 -3.533 1.00 94.12 172 SER A N 1
ATOM 1353 C CA . SER A 1 172 ? 19.904 -0.725 -2.469 1.00 94.12 172 SER A CA 1
ATOM 1354 C C . SER A 1 172 ? 18.587 -0.228 -1.857 1.00 94.12 172 SER A C 1
ATOM 1356 O O . SER A 1 172 ? 18.510 -0.039 -0.647 1.00 94.12 172 SER A O 1
ATOM 1358 N N . LEU A 1 173 ? 17.545 -0.033 -2.672 1.00 93.88 173 LEU A N 1
ATOM 1359 C CA . LEU A 1 173 ? 16.214 0.340 -2.194 1.00 93.88 173 LEU A CA 1
ATOM 1360 C C . LEU A 1 173 ? 15.558 -0.790 -1.390 1.00 93.88 173 LEU A C 1
ATOM 1362 O O . LEU A 1 173 ? 14.950 -0.526 -0.358 1.00 93.88 173 LEU A O 1
ATOM 1366 N N . LEU A 1 174 ? 15.710 -2.037 -1.839 1.00 94.81 174 LEU A N 1
ATOM 1367 C CA . LEU A 1 174 ? 15.217 -3.227 -1.147 1.00 94.81 174 LEU A CA 1
ATOM 1368 C C . LEU A 1 174 ? 15.912 -3.409 0.207 1.00 94.81 174 LEU A C 1
ATOM 1370 O O . LEU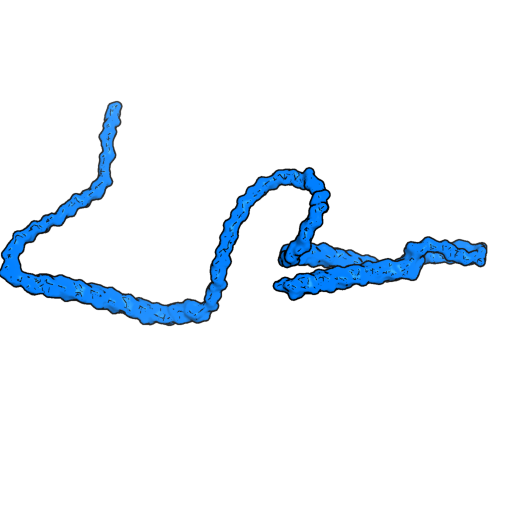 A 1 174 ? 15.235 -3.629 1.206 1.00 94.81 174 LEU A O 1
ATOM 1374 N N . ASP A 1 175 ? 17.234 -3.242 0.263 1.00 94.12 175 ASP A N 1
ATOM 1375 C CA . ASP A 1 175 ? 18.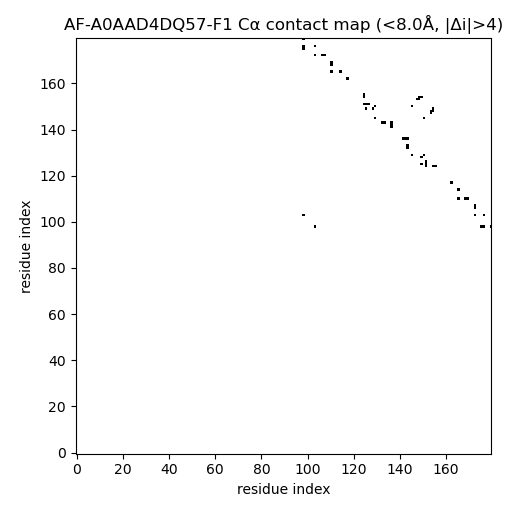003 -3.319 1.508 1.00 94.12 175 ASP A CA 1
ATOM 1376 C C . ASP A 1 175 ? 17.535 -2.253 2.512 1.00 94.12 175 ASP A C 1
ATOM 1378 O O . ASP A 1 175 ? 17.361 -2.545 3.693 1.00 94.12 175 ASP A O 1
ATOM 1382 N N . ARG A 1 176 ? 17.251 -1.027 2.041 1.00 90.94 176 ARG A N 1
ATOM 1383 C CA . ARG A 1 176 ? 16.684 0.040 2.885 1.00 90.94 176 ARG A CA 1
ATOM 1384 C C . ARG A 1 176 ? 15.252 -0.238 3.329 1.00 90.94 176 ARG A C 1
ATOM 1386 O O . ARG A 1 176 ? 14.895 0.141 4.437 1.00 90.94 176 ARG A O 1
ATOM 1393 N N . ALA A 1 177 ? 14.437 -0.859 2.480 1.00 91.44 177 ALA A N 1
ATOM 1394 C CA . ALA A 1 177 ? 13.068 -1.224 2.826 1.00 91.44 177 ALA A CA 1
ATOM 1395 C C . ALA A 1 177 ? 13.018 -2.352 3.865 1.00 91.44 177 ALA A C 1
ATOM 1397 O O . ALA A 1 177 ? 12.169 -2.312 4.742 1.00 91.44 177 ALA A O 1
ATOM 1398 N N . ASN A 1 178 ? 13.941 -3.314 3.794 1.00 90.12 178 ASN A N 1
ATOM 1399 C CA . ASN A 1 178 ? 14.056 -4.405 4.766 1.00 90.12 178 ASN A CA 1
ATOM 1400 C C . ASN A 1 178 ? 14.646 -3.969 6.115 1.00 90.12 178 ASN A C 1
ATOM 1402 O O . ASN A 1 178 ? 14.541 -4.705 7.091 1.00 90.12 178 ASN A O 1
ATOM 1406 N N . ALA A 1 179 ? 15.323 -2.821 6.159 1.00 87.19 179 ALA A N 1
ATOM 1407 C CA . ALA A 1 179 ? 15.881 -2.259 7.385 1.00 87.19 179 ALA A CA 1
ATOM 1408 C C . ALA A 1 179 ? 14.853 -1.465 8.218 1.00 87.19 179 ALA A C 1
ATOM 1410 O O . ALA A 1 179 ? 15.206 -0.982 9.295 1.00 87.19 179 ALA A O 1
ATOM 1411 N N . LEU A 1 180 ? 13.623 -1.306 7.711 1.00 79.50 180 LEU A N 1
ATOM 1412 C CA . LEU A 1 180 ? 12.473 -0.728 8.412 1.00 79.50 180 LEU A CA 1
ATOM 1413 C C . LEU A 1 180 ? 11.560 -1.815 8.973 1.00 79.50 180 LEU A C 1
ATOM 1415 O O . LEU A 1 180 ? 11.003 -1.565 10.063 1.00 79.50 180 LEU A O 1
#

Sequence (180 aa):
MAKSLAHHPASTQPVDSENVPMEGNVETPHLLEQIKALRGTVRFLRTENSYLKGQDLLKEIQALPHLPEHISRVRTPPLDPSGQSDTDESDTELPPAPPTIRSLATETKVLYRDIIKFSSSPRVVDLSALHAKRAESDCKGGKMWMRRKDSPAQQVLDRKIEAERLSRRIRSLLDRANAL

Foldseek 3Di:
DDDDDDDDDDDDDDDPPPDDPPPPPPVVVVVVVVVVVVVVVVVVVVVVVVCVVCVVVVVVVVPDPDDPDPPPPDPDPPDDDPDPDPDDDDPDPDPPDQDDPVNLVVLVVVLVVVVVVLVPDDPDQDCPQVVVQVVVCVVPVDDGDDDLCNDSVNVVVVSVVSVVVSVVSVVVSVVSVVVD

Secondary structure (DSSP, 8-state):
----------------------TT-THHHHHHHHHHHHHHHHHHHHHHHHHHHTHHHHHHHHHSPPPPP----PPPPPPPP---------------PPPPHHHHHHHHHHHHHHHHHHHHS--PPP-HHHHHHHHHHHTT-------GGGSHHHHHHHHHHHHHHHHHHHHHHHHHHHT-